Protein AF-A0A256IZA2-F1 (afdb_monomer_lite)

Sequence (269 aa):
TLLWMLTLDELECLPLAPFMTVAVPEGIEYEVHAKPRNPALPTVEIELTDVFRDTVEYTDPRDLMTKIVPGGLYAVLPDPLFRGCEQLTRATYTPAHEADEPAEVTPLRDVNFAFLETRAKDDEFLHPTTMVNDEFSDLVPLNPEADENDTNRKVKGWPVAQGKARKKNLSMINLSHSIARCDEGPREKNRWFVTMPNTPPPANSLSGIGNVPINMNYINTFADRKGRAVIWRNDNFAPIQWPNPYRRYRFRGEISVTYPRREEALDEL

Foldseek 3Di:
DEEEEDDFAFGPCQLCQQQAEEEAEPPFDKWKWWFFPPNVDDIDTDDSVVRHNHYDYAHALLRVLLVDDAPHHYYYYFDLVNPCQCVQQVWDAARLLRDPDPQLHDDSLLSVLSNLSSLQPDDSHLHAYEYEAEQVLVQAFAPDDCDNGRSVSSNVCNLVSNVRSVVSNYHYHYHHLDPLGGYQSVLLPDAKDKAAAPRAFDDCPRHNQAGDQDGPVNSPVFHVDPQKIWMDHHNDIDIGGDDDSCPPPPGDTGMGMDRVVSVVSSVVD

pLDDT: mean 91.95, std 8.21, range [55.97, 98.56]

Secondary structure (DSSP, 8-state):
-EEEEPPSSS-TTTTTGGGPEEEEETT---EEEEEESSTTSPPEE--GGGTSSEEEEESSHHHHHHH--TT-EEEE---TT-TTHHHHHSS----GGG-SSTTTSPPGGGHHHHHHHHHHH--S--S-EEEEESSHHHHSBSSPPP-TT-HHHHHHHHHHHHHHHHHTTEEEEE--S-GGGB-HHHHHT---EEE-TT-PPPPTT-TTS------HHHHHHH-SSTTEEEEEETTEEEEEE---GGGG-S--EEEEEE-HHHHHHHHT-

Radius of gyration: 19.17 Å; chains: 1; bounding box: 49×39×49 Å

Structure (mmCIF, N/CA/C/O backbone):
data_AF-A0A256IZA2-F1
#
_entry.id   AF-A0A256IZA2-F1
#
loop_
_atom_site.group_PDB
_atom_site.id
_atom_site.type_symbol
_atom_site.label_atom_id
_atom_site.label_alt_id
_atom_site.label_comp_id
_atom_site.label_asym_id
_atom_site.label_entity_id
_atom_site.label_seq_id
_atom_site.pdbx_PDB_ins_code
_atom_site.Cartn_x
_atom_site.Cartn_y
_atom_site.Cartn_z
_atom_site.occupancy
_atom_site.B_iso_or_equiv
_atom_site.auth_seq_id
_atom_site.auth_comp_id
_atom_site.auth_asym_id
_atom_site.auth_atom_id
_atom_site.pdbx_PDB_model_num
ATOM 1 N N . THR A 1 1 ? 4.571 -14.933 0.733 1.00 97.06 1 THR A N 1
ATOM 2 C CA . THR A 1 1 ? 3.355 -14.289 1.262 1.00 97.06 1 THR A CA 1
ATOM 3 C C . THR A 1 1 ? 3.122 -12.998 0.517 1.00 97.06 1 THR A C 1
ATOM 5 O O . THR A 1 1 ? 4.100 -12.364 0.133 1.00 97.06 1 THR A O 1
ATOM 8 N N . LEU A 1 2 ? 1.872 -12.637 0.253 1.00 98.06 2 LEU A N 1
ATOM 9 C CA . LEU A 1 2 ? 1.503 -11.374 -0.383 1.00 98.06 2 LEU A CA 1
ATOM 10 C C . LEU A 1 2 ? 0.644 -10.560 0.583 1.00 98.06 2 LEU A C 1
ATOM 12 O O . LEU A 1 2 ? -0.277 -11.120 1.168 1.00 98.06 2 LEU A O 1
ATOM 16 N N . LEU A 1 3 ? 0.958 -9.275 0.729 1.00 98.00 3 LEU A N 1
ATOM 17 C CA . LEU A 1 3 ? 0.158 -8.289 1.452 1.00 98.00 3 LEU A CA 1
ATOM 18 C C . LEU A 1 3 ? -0.282 -7.232 0.437 1.00 98.00 3 LEU A C 1
ATOM 20 O O . LEU A 1 3 ? 0.557 -6.485 -0.063 1.00 98.00 3 LEU A O 1
ATOM 24 N N . TRP A 1 4 ? -1.558 -7.210 0.074 1.00 97.75 4 TRP A N 1
ATOM 25 C CA . TRP A 1 4 ? -2.132 -6.180 -0.785 1.00 97.75 4 TRP A CA 1
ATOM 26 C C . TRP A 1 4 ? -2.759 -5.111 0.090 1.00 97.75 4 TRP A C 1
ATOM 28 O O . TRP A 1 4 ? -3.760 -5.381 0.746 1.00 97.75 4 TRP A O 1
ATOM 38 N N . MET A 1 5 ? -2.180 -3.918 0.106 1.00 96.44 5 MET A N 1
ATOM 39 C CA . MET A 1 5 ? -2.719 -2.810 0.886 1.00 96.44 5 MET A CA 1
ATOM 40 C C . MET A 1 5 ? -3.912 -2.217 0.144 1.00 96.44 5 MET A C 1
ATOM 42 O O . MET A 1 5 ? -3.752 -1.766 -0.990 1.00 96.44 5 MET A O 1
ATOM 46 N N . LEU A 1 6 ? -5.101 -2.293 0.737 1.00 94.12 6 LEU A N 1
ATOM 47 C CA . LEU A 1 6 ? -6.333 -1.869 0.083 1.00 94.12 6 LEU A CA 1
ATOM 48 C C . LEU A 1 6 ? -6.576 -0.369 0.254 1.00 94.12 6 LEU A C 1
ATOM 50 O O . LEU A 1 6 ? -6.355 0.201 1.321 1.00 94.12 6 LEU A O 1
ATOM 54 N N . THR A 1 7 ? -7.089 0.241 -0.806 1.00 88.19 7 THR A N 1
ATOM 55 C CA . THR A 1 7 ? -7.887 1.466 -0.756 1.00 88.19 7 THR A CA 1
ATOM 56 C C . THR A 1 7 ? -9.356 1.078 -0.557 1.00 88.19 7 THR A C 1
ATOM 58 O O . THR A 1 7 ? -9.749 -0.054 -0.839 1.00 88.19 7 THR A O 1
ATOM 61 N N . LEU A 1 8 ? -10.158 1.980 0.008 1.00 88.31 8 LEU A N 1
ATOM 62 C CA . LEU A 1 8 ? -11.525 1.661 0.429 1.00 88.31 8 LEU A CA 1
ATOM 63 C C . LEU A 1 8 ? -12.570 1.818 -0.685 1.00 88.31 8 LEU A C 1
ATOM 65 O O . LEU A 1 8 ? -13.551 1.076 -0.705 1.00 88.31 8 LEU A O 1
ATOM 69 N N . ASP A 1 9 ? -12.358 2.749 -1.616 1.00 79.31 9 ASP A N 1
ATOM 70 C CA . ASP A 1 9 ? -13.366 3.120 -2.617 1.00 79.31 9 ASP A CA 1
ATOM 71 C C . ASP A 1 9 ? -13.554 2.055 -3.701 1.00 79.31 9 ASP A C 1
ATOM 73 O O . ASP A 1 9 ? -14.686 1.724 -4.058 1.00 79.31 9 ASP A O 1
ATOM 77 N N . GLU A 1 10 ? -12.449 1.490 -4.191 1.00 83.00 10 GLU A N 1
ATOM 78 C CA . GLU A 1 10 ? -12.438 0.485 -5.250 1.00 83.00 10 GLU A CA 1
ATOM 79 C C . GLU A 1 10 ? -11.439 -0.624 -4.896 1.00 83.00 10 GLU A C 1
ATOM 81 O O . GLU A 1 10 ? -10.222 -0.447 -4.955 1.00 83.00 10 GLU A O 1
ATOM 86 N N . LEU A 1 11 ? -11.942 -1.803 -4.515 1.00 87.69 11 LEU A N 1
ATOM 87 C CA . LEU A 1 11 ? -11.061 -2.943 -4.260 1.00 87.69 11 LEU A CA 1
ATOM 88 C C . LEU A 1 11 ? -10.433 -3.435 -5.577 1.00 87.69 11 LEU A C 1
ATOM 90 O O . LEU A 1 11 ? -11.078 -4.097 -6.385 1.00 87.69 11 LEU A O 1
ATOM 94 N N . GLU A 1 12 ? -9.142 -3.188 -5.782 1.00 85.06 12 GLU A N 1
ATOM 95 C CA . GLU A 1 12 ? -8.443 -3.566 -7.026 1.00 85.06 12 GLU A CA 1
ATOM 96 C C . GLU A 1 12 ? -8.044 -5.053 -7.104 1.00 85.06 12 GLU A C 1
ATOM 98 O O . GLU A 1 12 ? -7.731 -5.603 -8.167 1.00 85.06 12 GLU A O 1
ATOM 103 N N . CYS A 1 13 ? -8.070 -5.767 -5.975 1.00 89.06 13 CYS A N 1
ATOM 104 C CA . CYS A 1 13 ? -7.618 -7.158 -5.895 1.00 89.06 13 CYS A CA 1
ATOM 105 C C . CYS A 1 13 ? -8.711 -8.199 -6.219 1.00 89.06 13 CYS A C 1
ATOM 107 O O . CYS A 1 13 ? -8.467 -9.402 -6.086 1.00 89.06 13 CYS A O 1
ATOM 109 N N . LEU A 1 14 ? -9.896 -7.781 -6.688 1.00 88.50 14 LEU A N 1
ATOM 110 C CA . LEU A 1 14 ? -11.073 -8.648 -6.891 1.00 88.50 14 LEU A CA 1
ATOM 111 C C . LEU A 1 14 ? -10.829 -9.928 -7.710 1.00 88.50 14 LEU A C 1
ATOM 113 O O . LEU A 1 14 ? -11.378 -10.969 -7.344 1.00 88.50 14 LEU A O 1
ATOM 117 N N . PRO A 1 15 ? -10.001 -9.948 -8.776 1.00 86.19 15 PRO A N 1
ATOM 118 C CA . PRO A 1 15 ? -9.681 -11.196 -9.478 1.00 86.19 15 PRO A CA 1
ATOM 119 C C . PRO A 1 15 ? -9.014 -12.260 -8.604 1.00 86.19 15 PRO A C 1
ATOM 121 O O . PRO A 1 15 ? -9.089 -13.448 -8.920 1.00 86.19 15 PRO A O 1
ATOM 124 N N . LEU A 1 16 ? -8.319 -11.830 -7.551 1.00 89.00 16 LEU A N 1
ATOM 125 C CA . LEU A 1 16 ? -7.591 -12.681 -6.619 1.00 89.00 16 LEU A CA 1
ATOM 126 C C . LEU A 1 16 ? -8.344 -12.885 -5.302 1.00 89.00 16 LEU A C 1
ATOM 128 O O . LEU A 1 16 ? -8.055 -13.867 -4.622 1.00 89.00 16 LEU A O 1
ATOM 132 N N . ALA A 1 17 ? -9.312 -12.024 -4.974 1.00 92.00 17 ALA A N 1
ATOM 133 C CA . ALA A 1 17 ? -10.057 -12.044 -3.716 1.00 92.00 17 ALA A CA 1
ATOM 134 C C . ALA A 1 17 ? -10.567 -13.441 -3.292 1.00 92.00 17 ALA A C 1
ATOM 136 O O . ALA A 1 17 ? -10.310 -13.809 -2.144 1.00 92.00 17 ALA A O 1
ATOM 137 N N . PRO A 1 18 ? -11.105 -14.308 -4.184 1.00 92.38 18 PRO A N 1
ATOM 138 C CA . PRO A 1 18 ? -11.542 -15.661 -3.803 1.00 92.38 18 PRO A CA 1
ATOM 139 C C . PRO A 1 18 ? -10.438 -16.582 -3.254 1.00 92.38 18 PRO A C 1
ATOM 141 O O . PRO A 1 18 ? -10.721 -17.656 -2.727 1.00 92.38 18 PRO A O 1
ATOM 144 N N . PHE A 1 19 ? -9.169 -16.202 -3.409 1.00 94.38 19 PHE A N 1
ATOM 145 C CA . PHE A 1 19 ? -8.002 -16.918 -2.887 1.00 94.38 19 PHE A CA 1
ATOM 146 C C . PHE A 1 19 ? -7.335 -16.190 -1.712 1.00 94.38 19 PHE A C 1
ATOM 148 O O . PHE A 1 19 ? -6.389 -16.717 -1.125 1.00 94.38 19 PHE A O 1
ATOM 155 N N . MET A 1 20 ? -7.797 -14.987 -1.378 1.00 97.56 20 MET A N 1
ATOM 156 C CA . MET A 1 20 ? -7.192 -14.108 -0.384 1.00 97.56 20 MET A CA 1
ATOM 157 C C . MET A 1 20 ? -7.960 -14.158 0.934 1.00 97.56 20 MET A C 1
ATOM 159 O O . MET A 1 20 ? -9.180 -14.288 0.946 1.00 97.56 20 MET A O 1
ATOM 163 N N . THR A 1 21 ? -7.232 -14.036 2.039 1.00 98.56 21 THR A N 1
ATOM 164 C CA . THR A 1 21 ? -7.809 -13.713 3.347 1.00 98.56 21 THR A CA 1
ATOM 165 C C . THR A 1 21 ? -7.774 -12.200 3.517 1.00 98.56 21 THR A C 1
ATOM 167 O O . THR A 1 21 ? -6.719 -11.596 3.330 1.00 98.56 21 THR A O 1
ATOM 170 N N . VAL A 1 22 ? -8.893 -11.571 3.855 1.00 98.06 22 VAL A N 1
ATOM 171 C CA . VAL A 1 22 ? -8.905 -10.138 4.154 1.00 98.06 22 VAL A CA 1
ATOM 172 C C . VAL A 1 22 ? -8.543 -9.915 5.623 1.00 98.06 22 VAL A C 1
ATOM 174 O O . VAL A 1 22 ? -9.122 -10.527 6.515 1.00 98.06 22 VAL A O 1
ATOM 177 N N . ALA A 1 23 ? -7.528 -9.096 5.871 1.00 98.56 23 ALA A N 1
ATOM 178 C CA . ALA A 1 23 ? -7.133 -8.653 7.194 1.00 98.56 23 ALA A CA 1
ATOM 179 C C . ALA A 1 23 ? -7.913 -7.382 7.536 1.00 98.56 23 ALA A C 1
ATOM 181 O O . ALA A 1 23 ? -7.775 -6.377 6.834 1.00 98.56 23 ALA A O 1
ATOM 182 N N . VAL A 1 24 ? -8.732 -7.447 8.583 1.00 98.38 24 VAL A N 1
ATOM 183 C CA . VAL A 1 24 ? -9.607 -6.357 9.023 1.00 98.38 24 VAL A CA 1
ATOM 184 C C . VAL A 1 24 ? -9.157 -5.837 10.392 1.00 98.38 24 VAL A C 1
ATOM 186 O O . VAL A 1 24 ? -8.707 -6.635 11.218 1.00 98.38 24 VAL A O 1
ATOM 189 N N . PRO A 1 25 ? -9.242 -4.527 10.661 1.00 98.31 25 PRO A N 1
ATOM 190 C CA . PRO A 1 25 ? -8.894 -3.997 11.971 1.00 98.31 25 PRO A CA 1
ATOM 191 C C . PRO A 1 25 ? -9.860 -4.511 13.049 1.00 98.31 25 PRO A C 1
ATOM 193 O O . PRO A 1 25 ? -11.076 -4.396 12.912 1.00 98.31 25 PRO A O 1
ATOM 196 N N . GLU A 1 26 ? -9.326 -5.053 14.141 1.00 98.44 26 GLU A N 1
ATOM 197 C CA . GLU A 1 26 ? -10.124 -5.616 15.233 1.00 98.44 26 GLU A CA 1
ATOM 198 C C . GLU A 1 26 ? -10.983 -4.530 15.895 1.00 98.44 26 GLU A C 1
ATOM 200 O O . GLU A 1 26 ? -10.491 -3.439 16.213 1.00 98.44 26 GLU A O 1
ATOM 205 N N . GLY A 1 27 ? -12.264 -4.834 16.113 1.00 97.62 27 GLY A N 1
ATOM 206 C CA . GLY A 1 27 ? -13.207 -3.948 16.801 1.00 97.62 27 GLY A CA 1
ATOM 207 C C . GLY A 1 27 ? -13.634 -2.701 16.016 1.00 97.62 27 GLY A C 1
ATOM 208 O O . GLY A 1 27 ? -14.222 -1.802 16.616 1.00 97.62 27 GLY A O 1
ATOM 209 N N . ILE A 1 28 ? -13.343 -2.625 14.713 1.00 97.62 28 ILE A N 1
ATOM 210 C CA . ILE A 1 28 ? -13.786 -1.531 13.838 1.00 97.62 28 ILE A CA 1
ATOM 211 C C . ILE A 1 28 ? -14.999 -1.977 13.030 1.00 97.62 28 ILE A C 1
ATOM 213 O O . ILE A 1 28 ? -14.971 -3.001 12.354 1.00 97.62 28 ILE A O 1
ATOM 217 N N . GLU A 1 29 ? -16.058 -1.180 13.101 1.00 97.06 29 GLU A N 1
ATOM 218 C CA . GLU A 1 29 ? -17.264 -1.346 12.298 1.00 97.06 29 GLU A CA 1
ATOM 219 C C . GLU A 1 29 ? -17.011 -0.894 10.857 1.00 97.06 29 GLU A C 1
ATOM 221 O O . GLU A 1 29 ? -16.443 0.178 10.628 1.00 97.06 29 GLU A O 1
ATOM 226 N N . TYR A 1 30 ? -17.427 -1.713 9.894 1.00 97.25 30 TYR A N 1
ATOM 227 C CA . TYR A 1 30 ? -17.324 -1.426 8.470 1.00 97.25 30 TYR A CA 1
ATOM 228 C C . TYR A 1 30 ? -18.548 -1.946 7.723 1.00 97.25 30 TYR A C 1
ATOM 230 O O . TYR A 1 30 ? -19.146 -2.944 8.117 1.00 97.25 30 TYR A O 1
ATOM 238 N N . GLU A 1 31 ? -18.868 -1.298 6.610 1.00 97.19 31 GLU A N 1
ATOM 239 C CA . GLU A 1 31 ? -19.913 -1.728 5.682 1.00 97.19 31 GLU A CA 1
ATOM 240 C C . GLU A 1 31 ? -19.287 -2.036 4.324 1.00 97.19 31 GLU A C 1
ATOM 242 O O . GLU A 1 31 ? -18.327 -1.382 3.903 1.00 97.19 31 GLU A O 1
ATOM 247 N N . VAL A 1 32 ? -19.830 -3.023 3.610 1.00 96.62 32 VAL A N 1
ATOM 248 C CA . VAL A 1 32 ? -19.326 -3.413 2.289 1.00 96.62 32 VAL A CA 1
ATOM 249 C C . VAL A 1 32 ? -20.440 -3.367 1.267 1.00 96.62 32 VAL A C 1
ATOM 251 O O . VAL A 1 32 ? -21.510 -3.944 1.433 1.00 96.62 32 VAL A O 1
ATOM 254 N N . HIS A 1 33 ? -20.156 -2.695 0.161 1.00 94.94 33 HIS A N 1
ATOM 255 C CA . HIS A 1 33 ? -21.136 -2.407 -0.866 1.00 94.94 33 HIS A CA 1
ATOM 256 C C . HIS A 1 33 ? -20.636 -2.859 -2.234 1.00 94.94 33 HIS A C 1
ATOM 258 O O . HIS A 1 33 ? -19.593 -2.414 -2.716 1.00 94.94 33 HIS A O 1
ATOM 264 N N . ALA A 1 34 ? -21.421 -3.703 -2.899 1.00 92.19 34 ALA A N 1
ATOM 265 C CA . ALA A 1 34 ? -21.264 -3.998 -4.313 1.00 92.19 34 ALA A CA 1
ATOM 266 C C . ALA A 1 34 ? -21.960 -2.908 -5.138 1.00 92.19 34 ALA A C 1
ATOM 268 O O . ALA A 1 34 ? -23.190 -2.820 -5.163 1.00 92.19 34 ALA A O 1
ATOM 269 N N . LYS A 1 35 ? -21.168 -2.092 -5.838 1.00 90.31 35 LYS A N 1
ATOM 270 C CA . LYS A 1 35 ? -21.615 -0.983 -6.690 1.00 90.31 35 LYS A CA 1
ATOM 271 C C . LYS A 1 35 ? -21.558 -1.404 -8.163 1.00 90.31 35 LYS A C 1
ATOM 273 O O . LYS A 1 35 ? -20.473 -1.531 -8.737 1.00 90.31 35 LYS A O 1
ATOM 278 N N . PRO A 1 36 ? -22.697 -1.679 -8.825 1.00 85.38 36 PRO A N 1
ATOM 279 C CA . PRO A 1 36 ? -22.688 -2.039 -10.236 1.00 85.38 36 PRO A CA 1
ATOM 280 C C . PRO A 1 36 ? -22.216 -0.866 -11.098 1.00 85.38 36 PRO A C 1
ATOM 282 O O . PRO A 1 36 ? -22.641 0.268 -10.907 1.00 85.38 36 PRO A O 1
ATOM 285 N N . ARG A 1 37 ? -21.445 -1.144 -12.156 1.00 81.06 37 ARG A N 1
ATOM 286 C CA . ARG A 1 37 ? -21.016 -0.094 -13.098 1.00 81.06 37 ARG A CA 1
ATOM 287 C C . ARG A 1 37 ? -22.184 0.591 -13.824 1.00 81.06 37 ARG A C 1
ATOM 289 O O . ARG A 1 37 ? -22.036 1.691 -14.346 1.00 81.06 37 ARG A O 1
ATOM 296 N N . ASN A 1 38 ? -23.326 -0.090 -13.942 1.00 82.62 38 ASN A N 1
ATOM 297 C CA . ASN A 1 38 ? -24.548 0.519 -14.453 1.00 82.62 38 ASN A CA 1
ATOM 298 C C . ASN A 1 38 ? -25.260 1.243 -13.296 1.00 82.62 38 ASN A C 1
ATOM 300 O O . ASN A 1 38 ? -25.832 0.545 -12.459 1.00 82.62 38 ASN A O 1
ATOM 304 N N . PRO A 1 39 ? -25.309 2.588 -13.280 1.00 80.44 39 PRO A N 1
ATOM 305 C CA . PRO A 1 39 ? -25.892 3.350 -12.174 1.00 80.44 39 PRO A CA 1
ATOM 306 C C . PRO A 1 39 ? -27.412 3.166 -12.035 1.00 80.44 39 PRO A C 1
ATOM 308 O O . PRO A 1 39 ? -27.993 3.582 -11.042 1.00 80.44 39 PRO A O 1
ATOM 311 N N . ALA A 1 40 ? -28.078 2.557 -13.024 1.00 85.75 40 ALA A N 1
ATOM 312 C CA . ALA A 1 40 ? -29.492 2.199 -12.925 1.00 85.75 40 ALA A CA 1
ATOM 313 C C . ALA A 1 40 ? -29.746 0.932 -12.086 1.00 85.75 40 ALA A C 1
ATOM 315 O O . ALA A 1 40 ? -30.898 0.624 -11.784 1.00 85.75 40 ALA A O 1
ATOM 316 N N . LEU A 1 41 ? -28.701 0.161 -11.767 1.00 85.62 41 LEU A N 1
ATOM 317 C CA . LEU A 1 41 ? -28.798 -0.989 -10.873 1.00 85.62 41 LEU A CA 1
ATOM 318 C C . LEU A 1 41 ? -28.511 -0.540 -9.433 1.00 85.62 41 LEU A C 1
ATOM 320 O O . LEU A 1 41 ? -27.630 0.294 -9.234 1.00 85.62 41 LEU A O 1
ATOM 324 N N . PRO A 1 42 ? -29.222 -1.089 -8.436 1.00 87.81 42 PRO A N 1
ATOM 325 C CA . PRO A 1 42 ? -29.012 -0.707 -7.048 1.00 87.81 42 PRO A CA 1
ATOM 326 C C . PRO A 1 42 ? -27.645 -1.178 -6.545 1.00 87.81 42 PRO A C 1
ATOM 328 O O . PRO A 1 42 ? -27.184 -2.267 -6.898 1.00 87.81 42 PRO A O 1
ATOM 331 N N . THR A 1 43 ? -27.037 -0.369 -5.680 1.00 91.50 43 THR A N 1
ATOM 332 C CA . THR A 1 43 ? -25.969 -0.816 -4.783 1.00 91.50 43 THR A CA 1
ATOM 333 C C . THR A 1 43 ? -26.541 -1.847 -3.815 1.00 91.50 43 THR A C 1
ATOM 335 O O . THR A 1 43 ? -27.662 -1.685 -3.331 1.00 91.50 43 THR A O 1
ATOM 338 N N . VAL A 1 44 ? -25.788 -2.913 -3.558 1.00 92.94 44 VAL A N 1
ATOM 339 C CA . VAL A 1 44 ? -26.203 -4.002 -2.668 1.00 92.94 44 VAL A CA 1
ATOM 340 C C . VAL A 1 44 ? -25.170 -4.149 -1.562 1.00 92.94 44 VAL A C 1
ATOM 342 O O . VAL A 1 44 ? -23.977 -4.218 -1.852 1.00 92.94 44 VAL A O 1
ATOM 345 N N . GLU A 1 45 ? -25.631 -4.179 -0.318 1.00 95.88 45 GLU A N 1
ATOM 346 C CA . GLU A 1 45 ? -24.809 -4.527 0.840 1.00 95.88 45 GLU A CA 1
ATOM 347 C C . GLU A 1 45 ? -24.436 -6.013 0.778 1.00 95.88 45 GLU A C 1
ATOM 349 O O . GLU A 1 45 ? -25.269 -6.860 0.438 1.00 95.88 45 GLU A O 1
ATOM 354 N N . ILE A 1 46 ? -23.170 -6.315 1.038 1.00 95.12 46 ILE A N 1
ATOM 355 C CA . ILE A 1 46 ? -22.608 -7.666 0.998 1.00 95.12 46 ILE A CA 1
ATOM 356 C C . ILE A 1 46 ? -21.668 -7.871 2.184 1.00 95.12 46 ILE A C 1
ATOM 358 O O . ILE A 1 46 ? -21.262 -6.917 2.837 1.00 95.12 46 ILE A O 1
ATOM 362 N N . GLU A 1 47 ? -21.240 -9.107 2.404 1.00 95.94 47 GLU A N 1
ATOM 363 C CA . GLU A 1 47 ? -20.170 -9.421 3.345 1.00 95.94 47 GLU A CA 1
ATOM 364 C C . GLU A 1 47 ? -18.814 -9.466 2.630 1.00 95.94 47 GLU A C 1
ATOM 366 O O . GLU A 1 47 ? -18.715 -9.833 1.455 1.00 95.94 47 GLU A O 1
ATOM 371 N N . LEU A 1 48 ? -17.713 -9.191 3.343 1.00 95.44 48 LEU A N 1
ATOM 372 C CA . LEU A 1 48 ? -16.372 -9.397 2.772 1.00 95.44 48 LEU A CA 1
ATOM 373 C C . LEU A 1 48 ? -16.178 -10.847 2.304 1.00 95.44 48 LEU A C 1
ATOM 375 O O . LEU A 1 48 ? -15.540 -11.085 1.279 1.00 95.44 48 LEU A O 1
ATOM 379 N N . THR A 1 49 ? -16.742 -11.815 3.027 1.00 96.25 49 THR A N 1
ATOM 380 C CA . THR A 1 49 ? -16.638 -13.251 2.724 1.00 96.25 49 THR A CA 1
ATOM 381 C C . THR A 1 49 ? -17.495 -13.700 1.536 1.00 96.25 49 THR A C 1
ATOM 383 O O . THR A 1 49 ? -17.308 -14.814 1.046 1.00 96.25 49 THR A O 1
ATOM 386 N N . ASP A 1 50 ? -18.353 -12.832 0.987 1.00 93.69 50 ASP A N 1
ATOM 387 C CA . ASP A 1 50 ? -19.005 -13.083 -0.307 1.00 93.69 50 ASP A CA 1
ATOM 388 C C . ASP A 1 50 ? -18.009 -12.990 -1.479 1.00 93.69 50 ASP A C 1
ATOM 390 O O . ASP A 1 50 ? -18.253 -13.520 -2.569 1.00 93.69 50 ASP A O 1
ATOM 394 N N . VAL A 1 51 ? -16.871 -12.316 -1.266 1.00 91.75 51 VAL A N 1
ATOM 395 C CA . VAL A 1 51 ? -15.855 -12.027 -2.291 1.00 91.75 51 VAL A CA 1
ATOM 396 C C . VAL A 1 51 ? -14.493 -12.620 -1.926 1.00 91.75 51 VAL A C 1
ATOM 398 O O . VAL A 1 51 ? -13.799 -13.172 -2.788 1.00 91.75 51 VAL A O 1
ATOM 401 N N . PHE A 1 52 ? -14.105 -12.507 -0.657 1.00 95.38 52 PHE A N 1
ATOM 402 C CA . PHE A 1 52 ? -12.864 -13.028 -0.100 1.00 95.38 52 PHE A CA 1
ATOM 403 C C . PHE A 1 52 ? -13.037 -14.437 0.458 1.00 95.38 52 PHE A C 1
ATOM 405 O O . PHE A 1 52 ? -14.118 -14.840 0.871 1.00 95.38 52 PHE A O 1
ATOM 412 N N . ARG A 1 53 ? -11.942 -15.200 0.495 1.00 96.62 53 ARG A N 1
ATOM 413 C CA . ARG A 1 53 ? -11.954 -16.580 1.001 1.00 96.62 53 ARG A CA 1
ATOM 414 C C . ARG A 1 53 ? -12.264 -16.660 2.494 1.00 96.62 53 ARG A C 1
ATOM 416 O O . ARG A 1 53 ? -12.878 -17.627 2.930 1.00 96.62 53 ARG A O 1
ATOM 423 N N . ASP A 1 54 ? -11.707 -15.731 3.262 1.00 97.94 54 ASP A N 1
ATOM 424 C CA . ASP A 1 54 ? -11.714 -15.750 4.724 1.00 97.94 54 ASP A CA 1
ATOM 425 C C . ASP A 1 54 ? -11.368 -14.358 5.268 1.00 97.94 54 ASP A C 1
ATOM 427 O O . ASP A 1 54 ? -10.846 -13.518 4.528 1.00 97.94 54 ASP A O 1
ATOM 431 N N . THR A 1 55 ? -11.576 -14.147 6.561 1.00 98.00 55 THR A N 1
ATOM 432 C CA . THR A 1 55 ? -11.240 -12.923 7.297 1.00 98.00 55 THR A CA 1
ATOM 433 C C . THR A 1 55 ? -10.251 -13.223 8.421 1.00 98.00 55 THR A C 1
ATOM 435 O O . THR A 1 55 ? -10.303 -14.283 9.040 1.00 98.00 55 THR A O 1
ATOM 438 N N . VAL A 1 56 ? -9.361 -12.283 8.729 1.00 98.50 56 VAL A N 1
ATOM 439 C CA . VAL A 1 56 ? -8.529 -12.316 9.939 1.00 98.50 56 VAL A CA 1
ATOM 440 C C . VAL A 1 56 ? -8.518 -10.937 10.578 1.00 98.50 56 VAL A C 1
ATOM 442 O O . VAL A 1 56 ? -8.327 -9.940 9.892 1.00 98.50 56 VAL A O 1
ATOM 445 N N . GLU A 1 57 ? -8.718 -10.863 11.885 1.00 98.56 57 GLU A N 1
ATOM 446 C CA . GLU A 1 57 ? -8.672 -9.588 12.601 1.00 98.56 57 GLU A CA 1
ATOM 447 C C . GLU A 1 57 ? -7.241 -9.252 13.024 1.00 98.56 57 GLU A C 1
ATOM 449 O O . GLU A 1 57 ? -6.462 -10.156 13.349 1.00 98.56 57 GLU A O 1
ATOM 454 N N . TYR A 1 58 ? -6.885 -7.968 13.051 1.00 98.50 58 TYR A N 1
ATOM 455 C CA . TYR A 1 58 ? -5.598 -7.501 13.567 1.00 98.50 58 TYR A CA 1
ATOM 456 C C . TYR A 1 58 ? -5.726 -6.208 14.381 1.00 98.50 58 TYR A C 1
ATOM 458 O O . TYR A 1 58 ? -6.539 -5.345 14.058 1.00 98.50 58 TYR A O 1
ATOM 466 N N . THR A 1 59 ? -4.918 -6.055 15.430 1.00 98.25 59 THR A N 1
ATOM 467 C CA . THR A 1 59 ? -4.956 -4.869 16.309 1.00 98.25 59 THR A CA 1
ATOM 468 C C . THR A 1 59 ? -4.015 -3.759 15.864 1.00 98.25 59 THR A C 1
ATOM 470 O O . THR A 1 59 ? -4.331 -2.584 16.025 1.00 98.25 59 THR A O 1
ATOM 473 N N . ASP A 1 60 ? -2.859 -4.127 15.312 1.00 97.81 60 ASP A N 1
ATOM 474 C CA . ASP A 1 60 ? -1.853 -3.220 14.769 1.00 97.81 60 ASP A CA 1
ATOM 475 C C . ASP A 1 60 ? -1.004 -3.932 13.685 1.00 97.81 60 ASP A C 1
ATOM 477 O O . ASP A 1 60 ? -1.099 -5.156 13.503 1.00 97.81 60 ASP A O 1
ATOM 481 N N . PRO A 1 61 ? -0.154 -3.208 12.929 1.00 97.62 61 PRO A N 1
ATOM 482 C CA . PRO A 1 61 ? 0.659 -3.815 11.878 1.00 97.62 61 PRO A CA 1
ATOM 483 C C . PRO A 1 61 ? 1.597 -4.940 12.341 1.00 97.62 61 PRO A C 1
ATOM 485 O O . PRO A 1 61 ? 1.938 -5.810 11.537 1.00 97.62 61 PRO A O 1
ATOM 488 N N . ARG A 1 62 ? 2.055 -4.929 13.601 1.00 96.88 62 ARG A N 1
ATOM 489 C CA . ARG A 1 62 ? 2.922 -5.975 14.164 1.00 96.88 62 ARG A CA 1
ATOM 490 C C . ARG A 1 62 ? 2.110 -7.217 14.508 1.00 96.88 62 ARG A C 1
ATOM 492 O O . ARG A 1 62 ? 2.544 -8.310 14.153 1.00 96.88 62 ARG A O 1
ATOM 499 N N . ASP A 1 63 ? 0.941 -7.059 15.119 1.00 98.12 63 ASP A N 1
ATOM 500 C CA . ASP A 1 63 ? 0.017 -8.155 15.410 1.00 98.12 63 ASP A CA 1
ATOM 501 C C . ASP A 1 63 ? -0.346 -8.935 14.138 1.00 98.12 63 ASP A C 1
ATOM 503 O O . ASP A 1 63 ? -0.233 -10.163 14.121 1.00 98.12 63 ASP A O 1
ATOM 507 N N . LEU A 1 64 ? -0.633 -8.248 13.021 1.00 98.00 64 LEU A N 1
ATOM 508 C CA . LEU A 1 64 ? -0.896 -8.939 11.753 1.00 98.00 64 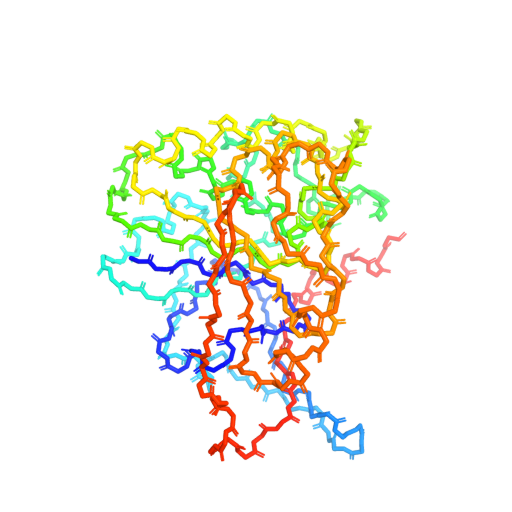LEU A CA 1
ATOM 509 C C . LEU A 1 64 ? 0.284 -9.832 11.325 1.00 98.00 64 LEU A C 1
ATOM 511 O O . LEU A 1 64 ? 0.066 -10.929 10.812 1.00 98.00 64 LEU A O 1
ATOM 515 N N . MET A 1 65 ? 1.537 -9.422 11.565 1.00 97.25 65 MET A N 1
ATOM 516 C CA . MET A 1 65 ? 2.706 -10.247 11.219 1.00 97.25 65 MET A CA 1
ATOM 517 C C . MET A 1 65 ? 2.776 -11.557 12.017 1.00 97.25 65 MET A C 1
ATOM 519 O O . MET A 1 65 ? 3.353 -12.518 11.512 1.00 97.25 65 MET A O 1
ATOM 523 N N . THR A 1 66 ? 2.174 -11.619 13.209 1.00 96.81 66 THR A N 1
ATOM 524 C CA . THR A 1 66 ? 2.091 -12.845 14.029 1.00 96.81 66 THR A CA 1
ATOM 525 C C . THR A 1 66 ? 1.022 -13.822 13.519 1.00 96.81 66 THR A C 1
ATOM 527 O O . THR A 1 66 ? 1.100 -15.026 13.766 1.00 96.81 66 THR A O 1
ATOM 530 N N . LYS A 1 67 ? 0.020 -13.312 12.787 1.00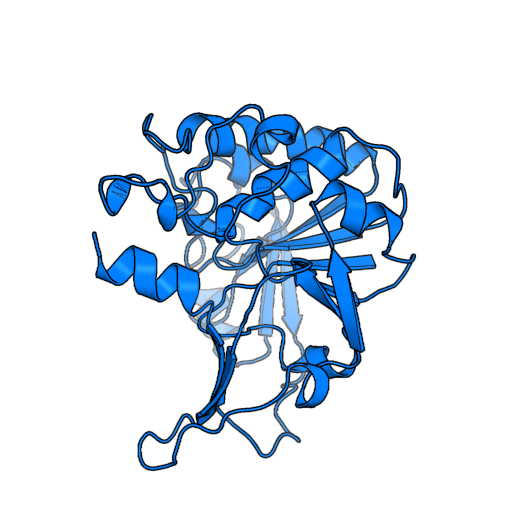 97.44 67 LYS A N 1
ATOM 531 C CA . LYS A 1 67 ? -1.169 -14.057 12.337 1.00 97.44 67 LYS A CA 1
ATOM 532 C C . LYS A 1 67 ? -1.047 -14.588 10.908 1.00 97.44 67 LYS A C 1
ATOM 534 O O . LYS A 1 67 ? -1.715 -15.555 10.538 1.00 97.44 67 LYS A O 1
ATOM 539 N N . ILE A 1 68 ? -0.212 -13.963 10.077 1.00 97.00 68 ILE A N 1
ATOM 540 C CA . ILE A 1 68 ? -0.014 -14.390 8.688 1.00 97.00 68 ILE A CA 1
ATOM 541 C C . ILE A 1 68 ? 0.877 -15.631 8.578 1.00 97.00 68 ILE A C 1
ATOM 543 O O . ILE A 1 68 ? 1.786 -15.854 9.373 1.00 97.00 68 ILE A O 1
ATOM 547 N N . VAL A 1 69 ? 0.664 -16.425 7.525 1.00 96.75 69 VAL A N 1
ATOM 548 C CA . VAL A 1 69 ? 1.448 -17.641 7.265 1.00 96.75 69 VAL A CA 1
ATOM 549 C C . VAL A 1 69 ? 2.307 -17.538 5.999 1.00 96.75 69 VAL A C 1
ATOM 551 O O . VAL A 1 69 ? 1.981 -16.793 5.059 1.00 96.75 69 VAL A O 1
ATOM 554 N N . PRO A 1 70 ? 3.418 -18.296 5.913 1.00 97.06 70 PRO A N 1
ATOM 555 C CA . PRO A 1 70 ? 4.221 -18.383 4.698 1.00 97.06 70 PRO A CA 1
ATOM 556 C C . PRO A 1 70 ? 3.392 -18.867 3.505 1.00 97.06 70 PRO A C 1
ATOM 558 O O . PRO A 1 70 ? 2.735 -19.899 3.558 1.00 97.06 70 PRO A O 1
ATOM 561 N N . GLY A 1 71 ? 3.434 -18.110 2.410 1.00 95.75 71 GLY A N 1
ATOM 562 C CA . GLY A 1 71 ? 2.687 -18.421 1.185 1.00 95.75 71 GLY A CA 1
ATOM 563 C C . GLY A 1 71 ? 1.240 -17.920 1.165 1.00 95.75 71 GLY A C 1
ATOM 564 O O . GLY A 1 71 ? 0.611 -18.008 0.116 1.00 95.75 71 GLY A O 1
ATOM 565 N N . GLY A 1 72 ? 0.738 -17.333 2.257 1.00 97.44 72 GLY A N 1
ATOM 566 C CA . GLY A 1 72 ? -0.599 -16.737 2.287 1.00 97.44 72 GLY A CA 1
ATOM 567 C C . GLY A 1 72 ? -0.744 -15.523 1.360 1.00 97.44 72 GLY A C 1
ATOM 568 O O . GLY A 1 72 ? 0.244 -14.850 1.036 1.00 97.44 72 GLY A O 1
ATOM 569 N N . LEU A 1 73 ? -1.981 -15.259 0.936 1.00 98.19 73 LEU A N 1
ATOM 570 C CA . LEU A 1 73 ? -2.380 -14.081 0.170 1.00 98.19 73 LEU A CA 1
ATOM 571 C C . LEU A 1 73 ? -3.346 -13.267 1.029 1.00 98.19 73 LEU A C 1
ATOM 573 O O . LEU A 1 73 ? -4.413 -13.769 1.381 1.00 98.19 73 LEU A O 1
ATOM 577 N N . TYR A 1 74 ? -2.964 -12.039 1.360 1.00 98.38 74 TYR A N 1
ATOM 578 C CA . TYR A 1 74 ? -3.724 -11.181 2.256 1.00 98.38 74 TYR A CA 1
ATOM 579 C C . TYR A 1 74 ? -4.079 -9.871 1.573 1.00 98.38 74 TYR A C 1
ATOM 581 O O . TYR A 1 74 ? -3.226 -9.277 0.913 1.00 98.38 74 TYR A O 1
ATOM 589 N N . ALA A 1 75 ? -5.324 -9.438 1.728 1.00 97.88 75 ALA A N 1
ATOM 590 C CA . ALA A 1 75 ? -5.756 -8.084 1.407 1.00 97.88 75 ALA A CA 1
ATOM 591 C C . ALA A 1 75 ? -5.935 -7.343 2.731 1.00 97.88 75 ALA A C 1
ATOM 593 O O . ALA A 1 75 ? -6.604 -7.865 3.609 1.00 97.88 75 ALA A O 1
ATOM 594 N N . VAL A 1 76 ? -5.295 -6.199 2.925 1.00 98.19 76 VAL A N 1
ATOM 595 C CA . VAL A 1 76 ? -5.241 -5.522 4.225 1.00 98.19 76 VAL A CA 1
ATOM 596 C C . VAL A 1 76 ? -6.083 -4.263 4.145 1.00 98.19 76 VAL A C 1
ATOM 598 O O . VAL A 1 76 ? -5.720 -3.344 3.410 1.00 98.19 76 VAL A O 1
ATOM 601 N N . LEU A 1 77 ? -7.199 -4.235 4.873 1.00 97.75 77 LEU A N 1
ATOM 602 C CA . LEU A 1 77 ? -7.959 -3.006 5.071 1.00 97.75 77 LEU A CA 1
ATOM 603 C C . LEU A 1 77 ? -7.190 -2.093 6.032 1.00 97.75 77 LEU A C 1
ATOM 605 O O . LEU A 1 77 ? -6.700 -2.595 7.037 1.00 97.75 77 LEU A O 1
ATOM 609 N N . PRO A 1 78 ? -7.054 -0.788 5.753 1.00 97.38 78 PRO A N 1
ATOM 610 C CA . PRO A 1 78 ? -6.337 0.137 6.626 1.00 97.38 78 PRO A CA 1
ATOM 611 C C . PRO A 1 78 ? -7.092 0.361 7.941 1.00 97.38 78 PRO A C 1
ATOM 613 O O . PRO A 1 78 ? -8.307 0.528 7.925 1.00 97.38 78 PRO A O 1
ATOM 616 N N . ASP A 1 79 ? -6.385 0.418 9.072 1.00 98.06 79 ASP A N 1
ATOM 617 C CA . ASP A 1 79 ? -6.994 0.729 10.373 1.00 98.06 79 ASP A CA 1
ATOM 618 C C . ASP A 1 79 ? -7.277 2.235 10.485 1.00 98.06 79 ASP A C 1
ATOM 620 O O . ASP A 1 79 ? -6.315 3.008 10.501 1.00 98.06 79 ASP A O 1
ATOM 624 N N . PRO A 1 80 ? -8.547 2.679 10.582 1.00 97.81 80 PRO A N 1
ATOM 625 C CA . PRO A 1 80 ? -8.882 4.103 10.612 1.00 97.81 80 PRO A CA 1
ATOM 626 C C . PRO A 1 80 ? -8.447 4.809 11.898 1.00 97.81 80 PRO A C 1
ATOM 628 O O . PRO A 1 80 ? -8.437 6.036 11.939 1.00 97.81 80 PRO A O 1
ATOM 631 N N . LEU A 1 81 ? -8.079 4.045 12.931 1.00 98.06 81 LEU A N 1
ATOM 632 C CA . LEU A 1 81 ? -7.523 4.567 14.179 1.00 98.06 81 LEU A CA 1
ATOM 633 C C . LEU A 1 81 ? -5.988 4.581 14.191 1.00 98.06 81 LEU A C 1
ATOM 635 O O . LEU A 1 81 ? -5.394 4.995 15.181 1.00 98.06 81 LEU A O 1
ATOM 639 N N . PHE A 1 82 ? -5.339 4.087 13.131 1.00 98.31 82 PHE A N 1
ATOM 640 C CA . PHE A 1 82 ? -3.880 4.044 12.991 1.00 98.31 82 PHE A CA 1
ATOM 641 C C . PHE A 1 82 ? -3.140 3.432 14.197 1.00 98.31 82 PHE A C 1
ATOM 643 O O . PHE A 1 82 ? -2.012 3.825 14.522 1.00 98.31 82 PHE A O 1
ATOM 650 N N . ARG A 1 83 ? -3.733 2.427 14.858 1.00 98.19 83 ARG A N 1
ATOM 651 C CA . ARG A 1 83 ? -3.173 1.846 16.087 1.00 98.19 83 ARG A CA 1
ATOM 652 C C . ARG A 1 83 ? -1.767 1.299 15.839 1.00 98.19 83 ARG A C 1
ATOM 654 O O . ARG A 1 83 ? -1.492 0.612 14.856 1.00 98.19 83 ARG A O 1
ATOM 661 N N . GLY A 1 84 ? -0.840 1.675 16.721 1.00 97.25 84 GLY A N 1
ATOM 662 C CA . GLY A 1 84 ? 0.575 1.293 16.650 1.00 97.25 84 GLY A CA 1
ATOM 663 C C . GLY A 1 84 ? 1.403 1.996 15.561 1.00 97.25 84 GLY A C 1
ATOM 664 O O . GLY A 1 84 ? 2.630 1.865 15.572 1.00 97.25 84 GLY A O 1
ATOM 665 N N . CYS A 1 85 ? 0.794 2.773 14.656 1.00 98.06 85 CYS A N 1
ATOM 666 C CA . CYS A 1 85 ? 1.506 3.382 13.529 1.00 98.06 85 CYS A CA 1
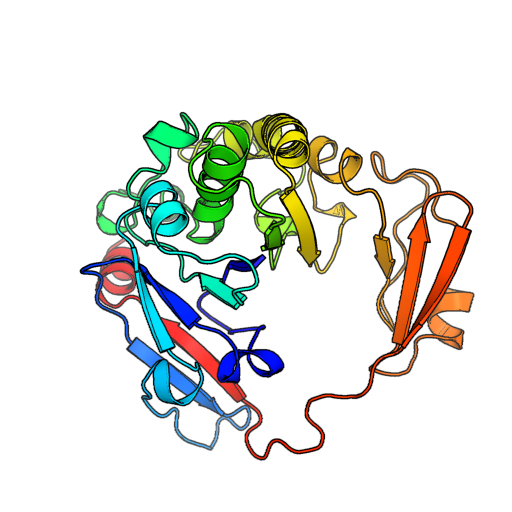ATOM 667 C C . CYS A 1 85 ? 2.548 4.409 13.988 1.00 98.06 85 CYS A C 1
ATOM 669 O O . CYS A 1 85 ? 3.708 4.316 13.580 1.00 98.06 85 CYS A O 1
ATOM 671 N N . GLU A 1 86 ? 2.186 5.310 14.906 1.00 97.38 86 GLU A N 1
ATOM 672 C CA . GLU A 1 86 ? 3.104 6.328 15.437 1.00 97.38 86 GLU A CA 1
ATOM 673 C C . GLU A 1 86 ? 4.336 5.719 16.114 1.00 97.38 86 GLU A C 1
ATOM 675 O O . GLU A 1 86 ? 5.465 6.173 15.916 1.00 97.38 86 GLU A O 1
ATOM 680 N N . GLN A 1 87 ? 4.151 4.642 16.883 1.00 96.12 87 GLN A N 1
ATOM 681 C CA . GLN A 1 87 ? 5.250 3.958 17.572 1.00 96.12 87 GLN A CA 1
ATOM 682 C C . GLN A 1 87 ? 6.235 3.334 16.576 1.00 96.12 87 GLN A C 1
ATOM 684 O O . GLN A 1 87 ? 7.454 3.352 16.789 1.00 96.12 87 GLN A O 1
ATOM 689 N N . LEU A 1 88 ? 5.712 2.791 15.473 1.00 95.75 88 LEU A N 1
ATOM 690 C CA . LEU A 1 88 ? 6.499 2.145 14.431 1.00 95.75 88 LEU A CA 1
ATOM 691 C C . LEU A 1 88 ? 7.252 3.163 13.578 1.00 95.75 88 LEU A C 1
ATOM 693 O O . LEU A 1 88 ? 8.447 2.975 13.335 1.00 95.75 88 LEU A O 1
ATOM 697 N N . THR A 1 89 ? 6.607 4.242 13.138 1.00 97.00 89 THR A N 1
ATOM 698 C CA . THR A 1 89 ? 7.206 5.202 12.196 1.00 97.00 89 THR A CA 1
ATOM 699 C C . THR A 1 89 ? 7.883 6.391 12.871 1.00 97.00 89 THR A C 1
ATOM 701 O O . THR A 1 89 ? 8.771 6.992 12.266 1.00 97.00 89 THR A O 1
ATOM 704 N N . ARG A 1 90 ? 7.526 6.703 14.125 1.00 95.88 90 ARG A N 1
ATOM 705 C CA . ARG A 1 90 ? 7.880 7.954 14.823 1.00 95.88 90 ARG A CA 1
ATOM 706 C C . ARG A 1 90 ? 7.414 9.198 14.056 1.00 95.88 90 ARG A C 1
ATOM 708 O O . ARG A 1 90 ? 8.177 10.153 13.923 1.00 95.88 90 ARG A O 1
ATOM 715 N N . ALA A 1 91 ? 6.211 9.122 13.501 1.00 96.81 91 ALA A N 1
ATOM 716 C CA . ALA A 1 91 ? 5.536 10.181 12.761 1.00 96.81 91 ALA A CA 1
ATOM 717 C C . ALA A 1 91 ? 4.088 10.272 13.246 1.00 96.81 91 ALA A C 1
ATOM 719 O O . ALA A 1 91 ? 3.557 9.248 13.674 1.00 96.81 91 ALA A O 1
ATOM 720 N N . THR A 1 92 ? 3.488 11.452 13.145 1.00 97.38 92 THR A N 1
ATOM 721 C CA . THR A 1 92 ? 2.107 11.716 13.568 1.00 97.38 92 THR A CA 1
ATOM 722 C C . THR A 1 92 ? 1.087 10.970 12.707 1.00 97.38 92 THR A C 1
ATOM 724 O O . THR A 1 92 ? 1.258 10.852 11.486 1.00 97.38 92 THR A O 1
ATOM 727 N N . TYR A 1 93 ? 0.035 10.455 13.343 1.00 97.88 93 TYR A N 1
ATOM 728 C CA . TYR A 1 93 ? -1.176 9.977 12.676 1.00 97.88 93 TYR A CA 1
ATOM 729 C C . TYR A 1 93 ? -2.395 10.513 13.420 1.00 97.88 93 TYR A C 1
ATOM 731 O O . TYR A 1 93 ? -2.579 10.191 14.587 1.00 97.88 93 TYR A O 1
ATOM 739 N N . THR A 1 94 ? -3.240 11.261 12.723 1.00 97.94 94 THR A N 1
ATOM 740 C CA . THR A 1 94 ? -4.458 11.875 13.251 1.00 97.94 94 THR A CA 1
ATOM 741 C C . THR A 1 94 ? -5.678 11.173 12.646 1.00 97.94 94 THR A C 1
ATOM 743 O O . THR A 1 94 ? -5.986 11.364 11.462 1.00 97.94 94 THR A O 1
ATOM 746 N N . PRO A 1 95 ? -6.368 10.302 13.404 1.00 97.62 95 PRO A N 1
ATOM 747 C CA . PRO A 1 95 ? -7.664 9.757 13.014 1.00 97.62 95 PRO A CA 1
ATOM 748 C C . PRO A 1 95 ? -8.709 10.864 12.811 1.00 97.62 95 PRO A C 1
ATOM 750 O O . PRO A 1 95 ? -8.645 11.902 13.457 1.00 97.62 95 PRO A O 1
ATOM 753 N N . ALA A 1 96 ? -9.733 10.609 11.989 1.00 97.31 96 ALA A N 1
ATOM 754 C CA . ALA A 1 96 ? -10.765 11.612 11.684 1.00 97.31 96 ALA A CA 1
ATOM 755 C C . ALA A 1 96 ? -11.454 12.194 12.934 1.00 97.31 96 ALA A C 1
ATOM 757 O O . ALA A 1 96 ? -11.652 13.394 13.015 1.00 97.31 96 ALA A O 1
ATOM 758 N N . HIS A 1 97 ? -11.754 11.356 13.930 1.00 95.88 97 HIS A N 1
ATOM 759 C CA . HIS A 1 97 ? -12.420 11.770 15.173 1.00 95.88 97 HIS A CA 1
ATOM 760 C C . HIS A 1 97 ? -11.540 12.569 16.155 1.00 95.88 97 HIS A C 1
ATOM 762 O O . HIS A 1 97 ? -12.036 12.995 17.196 1.00 95.88 97 HIS A O 1
ATOM 768 N N . GLU A 1 98 ? -10.243 12.711 15.869 1.00 96.62 98 GLU A N 1
ATOM 769 C CA . GLU A 1 98 ? -9.295 13.494 16.675 1.00 96.62 98 GLU A CA 1
ATOM 770 C C . GLU A 1 98 ? -8.835 14.773 15.959 1.00 96.62 98 GLU A C 1
ATOM 772 O O . GLU A 1 98 ? -8.140 15.580 16.571 1.00 96.62 98 GLU A O 1
ATOM 777 N N . ALA A 1 99 ? -9.181 14.942 14.680 1.00 96.19 99 ALA A N 1
ATOM 778 C CA . ALA A 1 99 ? -8.825 16.120 13.899 1.00 96.19 99 ALA A CA 1
ATOM 779 C C . ALA A 1 99 ? -9.751 17.298 14.227 1.00 96.19 99 ALA A C 1
ATOM 781 O O . ALA A 1 99 ? -10.938 17.095 14.474 1.00 96.19 99 ALA A O 1
ATOM 782 N N . ASP A 1 100 ? -9.217 18.518 14.170 1.00 94.19 100 ASP A N 1
ATOM 783 C CA . ASP A 1 100 ? -10.008 19.748 14.273 1.00 94.19 100 ASP A CA 1
ATOM 784 C C . ASP A 1 100 ? -10.366 20.304 12.879 1.00 94.19 100 ASP A C 1
ATOM 786 O O . ASP A 1 100 ? -11.386 20.974 12.717 1.00 94.19 100 ASP A O 1
ATOM 790 N N . GLU A 1 101 ? -9.551 20.014 11.855 1.00 93.50 101 GLU A N 1
ATOM 791 C CA . GLU A 1 101 ? -9.786 20.417 10.462 1.00 93.50 101 GLU A CA 1
ATOM 792 C C . GLU A 1 101 ? -9.609 19.241 9.476 1.00 93.50 101 GLU A C 1
ATOM 794 O O . GLU A 1 101 ? -8.757 18.373 9.689 1.00 93.50 101 GLU A O 1
ATOM 799 N N . PRO A 1 102 ? -10.308 19.222 8.317 1.00 91.56 102 PRO A N 1
ATOM 800 C CA . PRO A 1 102 ? -10.174 18.140 7.333 1.00 91.56 102 PRO A CA 1
ATOM 801 C C . PRO A 1 102 ? -8.742 17.901 6.831 1.00 91.56 102 PRO A C 1
ATOM 803 O O . PRO A 1 102 ? -8.393 16.781 6.460 1.00 91.56 102 PRO A O 1
ATOM 806 N N . ALA A 1 103 ? -7.907 18.946 6.797 1.00 89.94 103 ALA A N 1
ATOM 807 C CA . ALA A 1 103 ? -6.514 18.858 6.358 1.00 89.94 103 ALA A CA 1
ATOM 808 C C . ALA A 1 103 ? -5.616 18.094 7.348 1.00 89.94 103 ALA A C 1
ATOM 810 O O . ALA A 1 103 ? -4.594 17.538 6.945 1.00 89.94 103 ALA A O 1
ATOM 811 N N . GLU A 1 104 ? -6.007 18.034 8.622 1.00 93.94 104 GLU A N 1
ATOM 812 C CA . GLU A 1 104 ? -5.259 17.337 9.666 1.00 93.94 104 GLU A CA 1
ATOM 813 C C . GLU A 1 104 ? -5.497 15.829 9.624 1.00 93.94 104 GLU A C 1
ATOM 815 O O . GLU A 1 104 ? -4.660 15.071 10.104 1.00 93.94 104 GLU A O 1
ATOM 820 N N . VAL A 1 105 ? -6.589 15.362 9.011 1.00 96.69 105 VAL A N 1
ATOM 821 C CA . VAL A 1 105 ? -6.915 13.934 8.959 1.00 96.69 105 VAL A CA 1
ATOM 822 C C . VAL A 1 105 ? -5.860 13.174 8.161 1.00 96.69 105 VAL A C 1
ATOM 824 O O . VAL A 1 105 ? -5.664 13.399 6.964 1.00 96.69 105 VAL A O 1
ATOM 827 N N . THR A 1 106 ? -5.216 12.197 8.798 1.00 97.00 106 THR A N 1
ATOM 828 C CA . THR A 1 106 ? -4.250 11.346 8.106 1.00 97.00 106 THR A CA 1
ATOM 829 C C . THR A 1 106 ? -4.947 10.497 7.034 1.00 97.00 106 THR A C 1
ATOM 831 O O . THR A 1 106 ? -5.930 9.802 7.321 1.00 97.00 106 THR A O 1
ATOM 834 N N . PRO A 1 107 ? -4.424 10.458 5.795 1.00 95.50 107 PRO A N 1
ATOM 835 C CA . PRO A 1 107 ? -4.915 9.546 4.771 1.00 95.50 107 PRO A CA 1
ATOM 836 C C . PRO A 1 107 ? -4.767 8.079 5.196 1.00 95.50 107 PRO A C 1
ATOM 838 O O . PRO A 1 107 ? -3.689 7.642 5.587 1.00 95.50 107 PRO A O 1
ATOM 841 N N . LEU A 1 108 ? -5.817 7.265 5.035 1.00 96.38 108 LEU A N 1
ATOM 842 C CA . LEU A 1 108 ? -5.807 5.848 5.445 1.00 96.38 108 LEU A CA 1
ATOM 843 C C . LEU A 1 108 ? -4.642 5.033 4.861 1.00 96.38 108 LEU A C 1
ATOM 845 O O . LEU A 1 108 ? -4.116 4.131 5.514 1.00 96.38 108 LEU A O 1
ATOM 849 N N . ARG A 1 109 ? -4.203 5.374 3.645 1.00 95.00 109 ARG A N 1
ATOM 850 C CA . ARG A 1 109 ? -3.066 4.728 2.972 1.00 95.00 109 ARG A CA 1
ATOM 851 C C . ARG A 1 109 ? -1.749 4.848 3.742 1.00 95.00 109 ARG A C 1
ATOM 853 O O . ARG A 1 109 ? -0.861 4.023 3.530 1.00 95.00 109 ARG A O 1
ATOM 860 N N . ASP A 1 110 ? -1.611 5.822 4.640 1.00 96.56 110 ASP A N 1
ATOM 861 C CA . ASP A 1 110 ? -0.385 6.031 5.411 1.00 96.56 110 ASP A CA 1
ATOM 862 C C . ASP A 1 110 ? -0.062 4.854 6.333 1.00 96.56 110 ASP A C 1
ATOM 864 O O . ASP A 1 110 ? 1.105 4.652 6.676 1.00 96.56 110 ASP A O 1
ATOM 868 N N . VAL A 1 111 ? -1.043 4.000 6.657 1.00 97.44 111 VAL A N 1
ATOM 869 C CA . VAL A 1 111 ? -0.800 2.729 7.360 1.00 97.44 111 VAL A CA 1
ATOM 870 C C . VAL A 1 111 ? 0.291 1.892 6.668 1.00 97.44 111 VAL A C 1
ATOM 872 O O . VAL A 1 111 ? 1.030 1.146 7.317 1.00 97.44 111 VAL A O 1
ATOM 875 N N . ASN A 1 112 ? 0.469 2.051 5.351 1.00 97.81 112 ASN A N 1
ATOM 876 C CA . ASN A 1 112 ? 1.485 1.355 4.566 1.00 97.81 112 ASN A CA 1
ATOM 877 C C . ASN A 1 112 ? 2.909 1.687 5.038 1.00 97.81 112 ASN A C 1
ATOM 879 O O . ASN A 1 112 ? 3.789 0.822 4.985 1.00 97.81 112 ASN A O 1
ATOM 883 N N . PHE A 1 113 ? 3.159 2.903 5.539 1.00 98.25 113 PHE A N 1
ATOM 884 C CA . PHE A 1 113 ? 4.451 3.249 6.137 1.00 98.25 113 PHE A CA 1
ATOM 885 C C . PHE A 1 113 ? 4.715 2.436 7.403 1.00 98.25 113 PHE A C 1
ATOM 887 O O . PHE A 1 113 ? 5.826 1.936 7.585 1.00 98.25 113 PHE A O 1
ATOM 894 N N . ALA A 1 114 ? 3.699 2.251 8.247 1.00 98.12 114 ALA A N 1
ATOM 895 C CA . ALA A 1 114 ? 3.814 1.447 9.456 1.00 98.12 114 ALA A CA 1
ATOM 896 C C . ALA A 1 114 ? 4.069 -0.031 9.127 1.00 98.12 114 ALA A C 1
ATOM 898 O O . ALA A 1 114 ? 4.995 -0.621 9.680 1.00 98.12 114 ALA A O 1
ATOM 899 N N . PHE A 1 115 ? 3.361 -0.609 8.149 1.00 97.94 115 PHE A N 1
ATOM 900 C CA . PHE A 1 115 ? 3.640 -1.972 7.675 1.00 97.94 115 PHE A CA 1
ATOM 901 C C . PHE A 1 115 ? 5.060 -2.129 7.119 1.00 97.94 115 PHE A C 1
ATOM 903 O O . PHE A 1 115 ? 5.740 -3.116 7.419 1.00 97.94 115 PHE A O 1
ATOM 910 N N . LEU A 1 116 ? 5.546 -1.156 6.343 1.00 97.94 116 LEU A N 1
ATOM 911 C CA . LEU A 1 116 ? 6.925 -1.160 5.861 1.00 97.94 116 LEU A CA 1
ATOM 912 C C . LEU A 1 116 ? 7.929 -1.110 7.021 1.00 97.94 116 LEU A C 1
ATOM 914 O O . LEU A 1 116 ? 8.923 -1.839 7.005 1.00 97.94 116 LEU A O 1
ATOM 918 N N . GLU A 1 117 ? 7.675 -0.277 8.028 1.00 97.88 117 GLU A N 1
ATOM 919 C CA . GLU A 1 117 ? 8.524 -0.150 9.213 1.00 97.88 117 GLU A CA 1
ATOM 920 C C . GLU A 1 117 ? 8.519 -1.418 10.074 1.00 97.88 117 GLU A C 1
ATOM 922 O O . GLU A 1 117 ? 9.594 -1.871 10.475 1.00 97.88 117 GLU A O 1
ATOM 927 N N . THR A 1 118 ? 7.369 -2.072 10.262 1.00 96.69 118 THR A N 1
ATOM 928 C CA . THR A 1 118 ? 7.283 -3.398 10.893 1.00 96.69 118 THR A CA 1
ATOM 929 C C . THR A 1 118 ? 8.158 -4.401 10.146 1.00 96.69 118 THR A C 1
ATOM 931 O O . THR A 1 118 ? 9.009 -5.062 10.741 1.00 96.69 118 THR A O 1
ATOM 934 N N . ARG A 1 119 ? 8.048 -4.462 8.810 1.00 96.00 119 ARG A N 1
ATOM 935 C CA . ARG A 1 119 ? 8.902 -5.326 7.974 1.00 96.00 119 ARG A CA 1
ATOM 936 C C . ARG A 1 119 ? 10.384 -4.947 8.022 1.00 96.00 119 ARG A C 1
ATOM 938 O O . ARG A 1 119 ? 11.235 -5.797 7.767 1.00 96.00 119 ARG A O 1
ATOM 945 N N . ALA A 1 120 ? 10.713 -3.691 8.309 1.00 96.50 120 ALA A N 1
ATOM 946 C CA . ALA A 1 120 ? 12.083 -3.197 8.388 1.00 96.50 120 ALA A CA 1
ATOM 947 C C . ALA A 1 120 ? 12.746 -3.462 9.747 1.00 96.50 120 ALA A C 1
ATOM 949 O O . ALA A 1 120 ? 13.957 -3.706 9.796 1.00 96.50 120 ALA A O 1
ATOM 950 N N . LYS A 1 121 ? 11.979 -3.380 10.838 1.00 94.69 121 LYS A N 1
ATOM 951 C CA . LYS A 1 121 ? 12.480 -3.375 12.219 1.00 94.69 121 LYS A CA 1
ATOM 952 C C . LYS A 1 121 ? 12.300 -4.712 12.919 1.00 94.69 121 LYS A C 1
ATOM 954 O O . LYS A 1 121 ? 13.251 -5.160 13.556 1.00 94.69 121 LYS A O 1
ATOM 959 N N . ASP A 1 122 ? 11.190 -5.400 12.691 1.00 93.00 122 ASP A N 1
ATOM 960 C CA . ASP A 1 122 ? 10.822 -6.591 13.458 1.00 93.00 122 ASP A CA 1
ATOM 961 C C . ASP A 1 122 ? 11.227 -7.888 12.755 1.00 93.00 122 ASP A C 1
ATOM 963 O O . ASP A 1 122 ? 11.421 -7.918 11.535 1.00 93.00 122 ASP A O 1
ATOM 967 N N . ASP A 1 123 ? 11.386 -8.953 13.539 1.00 92.50 123 ASP A N 1
ATOM 968 C CA . ASP A 1 123 ? 11.781 -10.289 13.070 1.00 92.50 123 ASP A CA 1
ATOM 969 C C . ASP A 1 123 ? 10.651 -11.325 13.201 1.00 92.50 123 ASP A C 1
ATOM 971 O O . ASP A 1 123 ? 10.872 -12.507 12.960 1.00 92.50 123 ASP A O 1
ATOM 975 N N . GLU A 1 124 ? 9.431 -10.881 13.517 1.00 89.62 124 GLU A N 1
ATOM 976 C CA . GLU A 1 124 ? 8.269 -11.751 13.756 1.00 89.62 124 GLU A CA 1
ATOM 977 C C . GLU A 1 124 ? 7.947 -12.656 12.555 1.00 89.62 124 GLU A C 1
ATOM 979 O O . GLU A 1 124 ? 7.629 -13.832 12.695 1.00 89.62 124 GLU A O 1
ATOM 984 N N . PHE A 1 125 ? 8.104 -12.120 11.341 1.00 92.69 125 PHE A N 1
ATOM 985 C CA . PHE A 1 125 ? 7.827 -12.843 10.103 1.00 92.69 125 PHE A CA 1
ATOM 986 C C . PHE A 1 125 ? 8.968 -12.677 9.096 1.00 92.69 125 PHE A C 1
ATOM 988 O O . PHE A 1 125 ? 8.980 -11.754 8.287 1.00 92.69 125 PHE A O 1
ATOM 995 N N . LEU A 1 126 ? 9.976 -13.549 9.111 1.00 93.75 126 LEU A N 1
ATOM 996 C CA . LEU A 1 126 ? 11.145 -13.432 8.214 1.00 93.75 126 LEU A CA 1
ATOM 997 C C . LEU A 1 126 ? 10.974 -14.108 6.844 1.00 93.75 126 LEU A C 1
ATOM 999 O O . LEU A 1 126 ? 11.921 -14.179 6.053 1.00 93.75 126 LEU A O 1
ATOM 1003 N N . HIS A 1 127 ? 9.771 -14.578 6.523 1.00 96.19 127 HIS A N 1
ATOM 1004 C CA . HIS A 1 127 ? 9.507 -15.251 5.257 1.00 96.19 127 HIS A CA 1
ATOM 1005 C C . HIS A 1 127 ? 9.388 -14.267 4.080 1.00 96.19 127 HIS A C 1
ATOM 1007 O O . HIS A 1 127 ? 8.956 -13.121 4.262 1.00 96.19 127 HIS A O 1
ATOM 1013 N N . PRO A 1 128 ? 9.724 -14.708 2.848 1.00 97.56 128 PRO A N 1
ATOM 1014 C CA . PRO A 1 128 ? 9.547 -13.904 1.647 1.00 97.56 128 PRO A CA 1
ATOM 1015 C C . PRO A 1 128 ? 8.141 -13.316 1.540 1.00 97.56 128 PRO A C 1
ATOM 1017 O O . PRO A 1 128 ? 7.139 -14.039 1.461 1.00 97.56 128 PRO A O 1
ATOM 1020 N N . THR A 1 129 ? 8.087 -11.989 1.523 1.00 97.56 129 THR A N 1
ATOM 1021 C CA . THR A 1 129 ? 6.844 -11.219 1.527 1.00 97.56 129 THR A CA 1
ATOM 1022 C C . THR A 1 129 ? 6.867 -10.228 0.376 1.00 97.56 129 THR A C 1
ATOM 1024 O O . THR A 1 129 ? 7.876 -9.564 0.156 1.00 97.56 129 THR A O 1
ATOM 1027 N N . THR A 1 130 ? 5.777 -10.141 -0.380 1.00 98.19 130 THR A N 1
ATOM 1028 C CA . THR A 1 130 ? 5.570 -9.096 -1.386 1.00 98.19 130 THR A CA 1
ATOM 1029 C C . THR A 1 130 ? 4.467 -8.175 -0.903 1.00 98.19 130 THR A C 1
ATOM 1031 O O . THR A 1 130 ? 3.351 -8.637 -0.696 1.00 98.19 130 THR A O 1
ATOM 1034 N N . MET A 1 131 ? 4.781 -6.898 -0.719 1.00 97.75 131 MET A N 1
ATOM 1035 C CA . MET A 1 131 ? 3.789 -5.869 -0.414 1.00 97.75 131 MET A CA 1
ATOM 1036 C C . MET A 1 131 ? 3.369 -5.178 -1.713 1.00 97.75 131 MET A C 1
ATOM 1038 O O . MET A 1 131 ? 4.232 -4.737 -2.474 1.00 97.75 131 MET A O 1
ATOM 1042 N N . VAL A 1 132 ? 2.070 -5.121 -1.987 1.00 97.56 132 VAL A N 1
ATOM 1043 C CA . VAL A 1 132 ? 1.499 -4.403 -3.130 1.00 97.56 132 VAL A CA 1
ATOM 1044 C C . VAL A 1 132 ? 0.918 -3.096 -2.612 1.00 97.56 132 VAL A C 1
ATOM 1046 O O . VAL A 1 132 ? 0.032 -3.125 -1.762 1.00 97.56 132 VAL A O 1
ATOM 1049 N N . ASN A 1 133 ? 1.441 -1.976 -3.106 1.00 95.56 133 ASN A N 1
ATOM 1050 C CA . ASN A 1 133 ? 0.915 -0.648 -2.821 1.00 95.56 133 ASN A CA 1
ATOM 1051 C C . ASN A 1 133 ? 0.223 -0.133 -4.064 1.00 95.56 133 ASN A C 1
ATOM 1053 O O . ASN A 1 133 ? 0.873 0.068 -5.097 1.00 95.56 133 ASN A O 1
ATOM 1057 N N . ASP A 1 134 ? -1.072 0.077 -3.931 1.00 90.38 134 ASP A N 1
ATOM 1058 C CA . ASP A 1 134 ? -1.840 0.779 -4.933 1.00 90.38 134 ASP A CA 1
ATOM 1059 C C . ASP A 1 134 ? -1.785 2.295 -4.716 1.00 90.38 134 ASP A C 1
ATOM 1061 O O . ASP A 1 134 ? -1.419 2.755 -3.630 1.00 90.38 134 ASP A O 1
ATOM 1065 N N . GLU A 1 135 ? -2.055 3.059 -5.772 1.00 90.62 135 GLU A N 1
ATOM 1066 C CA . GLU A 1 135 ? -1.972 4.527 -5.785 1.00 90.62 135 GLU A CA 1
ATOM 1067 C C . GLU A 1 135 ? -0.695 5.090 -5.132 1.00 90.62 135 GLU A C 1
ATOM 1069 O O . GLU A 1 135 ? -0.680 6.037 -4.337 1.00 90.62 135 GLU A O 1
ATOM 1074 N N . PHE A 1 136 ? 0.441 4.486 -5.484 1.00 94.44 136 PHE A N 1
ATOM 1075 C CA . PHE A 1 136 ? 1.739 4.747 -4.871 1.00 94.44 136 PHE A CA 1
ATOM 1076 C C . PHE A 1 136 ? 2.186 6.210 -4.991 1.00 94.44 136 PHE A C 1
ATOM 1078 O O . PHE A 1 136 ? 2.929 6.690 -4.139 1.00 94.44 136 PHE A O 1
ATOM 1085 N N . SER A 1 137 ? 1.737 6.938 -6.018 1.00 94.31 137 SER A N 1
ATOM 1086 C CA . SER A 1 137 ? 2.048 8.366 -6.166 1.00 94.31 137 SER A CA 1
ATOM 1087 C C . SER A 1 137 ? 1.465 9.234 -5.067 1.00 94.31 137 SER A C 1
ATOM 1089 O O . SER A 1 137 ? 2.110 10.220 -4.732 1.00 94.31 137 SER A O 1
ATOM 1091 N N . ASP A 1 138 ? 0.319 8.878 -4.489 1.00 94.19 138 ASP A N 1
ATOM 1092 C CA . ASP A 1 138 ? -0.241 9.661 -3.383 1.00 94.19 138 ASP A CA 1
ATOM 1093 C C . ASP A 1 138 ? 0.169 9.094 -2.020 1.00 94.19 138 ASP A C 1
ATOM 1095 O O . ASP A 1 138 ? 0.071 9.798 -1.026 1.00 94.19 138 ASP A O 1
ATOM 1099 N N . LEU A 1 139 ? 0.722 7.872 -1.965 1.00 95.50 139 LEU A N 1
ATOM 1100 C CA . LEU A 1 139 ? 1.443 7.400 -0.776 1.00 95.50 139 LEU A CA 1
ATOM 1101 C C . LEU A 1 139 ? 2.796 8.108 -0.619 1.00 95.50 139 LEU A C 1
ATOM 1103 O O . LEU A 1 139 ? 3.189 8.456 0.485 1.00 95.50 139 LEU A O 1
ATOM 1107 N N . VAL A 1 140 ? 3.544 8.293 -1.712 1.00 97.00 140 VAL A N 1
ATOM 1108 C CA . VAL A 1 140 ? 4.855 8.964 -1.697 1.00 97.00 140 VAL A CA 1
ATOM 1109 C C . VAL A 1 140 ? 4.894 10.157 -2.655 1.00 97.00 140 VAL A C 1
ATOM 1111 O O . VAL A 1 140 ? 5.650 10.121 -3.634 1.00 97.00 140 VAL A O 1
ATOM 1114 N N . PRO A 1 141 ? 4.097 11.211 -2.400 1.00 96.62 141 PRO A N 1
ATOM 1115 C CA . PRO A 1 141 ? 3.995 12.360 -3.294 1.00 96.62 141 PRO A CA 1
ATOM 1116 C C . PRO A 1 141 ? 5.344 13.048 -3.497 1.00 96.62 141 PRO A C 1
ATOM 1118 O O . PRO A 1 141 ? 6.237 12.973 -2.659 1.00 96.62 141 PRO A O 1
ATOM 1121 N N . LEU A 1 142 ? 5.509 13.708 -4.641 1.00 96.12 142 LEU A N 1
ATOM 1122 C CA . LEU A 1 142 ? 6.720 14.437 -4.998 1.00 96.12 142 LEU A CA 1
ATOM 1123 C C . LEU A 1 142 ? 6.914 15.644 -4.077 1.00 96.12 142 LEU A C 1
ATOM 1125 O O . LEU A 1 142 ? 6.051 16.514 -4.033 1.00 96.12 142 LEU A O 1
ATOM 1129 N N . ASN A 1 143 ? 8.090 15.744 -3.450 1.00 92.06 143 ASN A N 1
ATOM 1130 C CA . ASN A 1 143 ? 8.485 16.886 -2.617 1.00 92.06 143 ASN A CA 1
ATOM 1131 C C . ASN A 1 143 ? 7.428 17.263 -1.562 1.00 92.06 143 ASN A C 1
ATOM 1133 O O . ASN A 1 143 ? 6.980 18.408 -1.545 1.00 92.06 143 ASN A O 1
ATOM 1137 N N . PRO A 1 144 ? 7.039 16.324 -0.684 1.00 93.12 144 PRO A N 1
ATOM 1138 C CA . PRO A 1 144 ? 6.086 16.626 0.371 1.00 93.12 144 PRO A CA 1
ATOM 1139 C C . PRO A 1 144 ? 6.673 17.697 1.286 1.00 93.12 144 PRO A C 1
ATOM 1141 O O . PRO A 1 144 ? 7.848 17.620 1.663 1.00 93.12 144 PRO A O 1
ATOM 1144 N N . GLU A 1 145 ? 5.867 18.687 1.636 1.00 91.62 145 GLU A N 1
ATOM 1145 C CA . GLU A 1 145 ? 6.226 19.693 2.630 1.00 91.62 145 GLU A CA 1
ATOM 1146 C C . GLU A 1 145 ? 6.004 19.138 4.042 1.00 91.62 145 GLU A C 1
ATOM 1148 O O . GLU A 1 145 ? 5.433 18.061 4.218 1.00 91.62 145 GLU A O 1
ATOM 1153 N N . ALA A 1 146 ? 6.549 19.823 5.046 1.00 91.44 146 ALA A N 1
ATOM 1154 C CA . ALA A 1 146 ? 6.233 19.489 6.428 1.00 91.44 146 ALA A CA 1
ATOM 1155 C C . ALA A 1 146 ? 4.779 19.885 6.705 1.00 91.44 146 ALA A C 1
ATOM 1157 O O . ALA A 1 146 ? 4.404 21.025 6.445 1.00 91.44 146 ALA A O 1
ATOM 1158 N N . ASP A 1 147 ? 4.008 18.942 7.222 1.00 91.94 147 ASP A N 1
ATOM 1159 C CA . ASP A 1 147 ? 2.588 19.053 7.535 1.00 91.94 147 ASP A CA 1
ATOM 1160 C C . ASP A 1 147 ? 2.304 18.404 8.899 1.00 91.94 147 ASP A C 1
ATOM 1162 O O . ASP A 1 147 ? 3.177 17.788 9.521 1.00 91.94 147 ASP A O 1
ATOM 1166 N N . GLU A 1 148 ? 1.069 18.540 9.363 1.00 91.06 148 GLU A N 1
ATOM 1167 C CA . GLU A 1 148 ? 0.568 18.041 10.646 1.00 91.06 148 GLU A CA 1
ATOM 1168 C C . GLU A 1 148 ? 0.678 16.509 10.741 1.00 91.06 148 GLU A C 1
ATOM 1170 O O . GLU A 1 148 ? 0.931 15.949 11.808 1.00 91.06 148 GLU A O 1
ATOM 1175 N N . ASN A 1 149 ? 0.587 15.841 9.589 1.00 92.88 149 ASN A N 1
ATOM 1176 C CA . ASN A 1 149 ? 0.660 14.392 9.434 1.00 92.88 149 ASN A CA 1
ATOM 1177 C C . ASN A 1 149 ? 2.086 13.851 9.254 1.00 92.88 149 ASN A C 1
ATOM 1179 O O . ASN A 1 149 ? 2.264 12.649 9.035 1.00 92.88 149 ASN A O 1
ATOM 1183 N N . ASP A 1 150 ? 3.120 14.694 9.339 1.00 96.12 150 ASP A N 1
ATOM 1184 C CA . ASP A 1 150 ? 4.519 14.289 9.167 1.00 96.12 150 ASP A CA 1
ATOM 1185 C C . ASP A 1 150 ? 4.776 13.551 7.821 1.00 96.12 150 ASP A C 1
ATOM 1187 O O . ASP A 1 150 ? 5.681 12.710 7.703 1.00 96.12 150 ASP A O 1
ATOM 1191 N N . THR A 1 151 ? 4.009 13.862 6.771 1.00 96.44 151 THR A N 1
ATOM 1192 C CA . THR A 1 151 ? 4.098 13.271 5.427 1.00 96.44 151 THR A CA 1
ATOM 1193 C C . THR A 1 151 ? 5.517 13.385 4.888 1.00 96.44 151 THR A C 1
ATOM 1195 O O . THR A 1 151 ? 6.080 12.399 4.400 1.00 96.44 151 THR A O 1
ATOM 1198 N N . ASN A 1 152 ? 6.171 14.543 5.053 1.00 96.88 152 ASN A N 1
ATOM 1199 C CA . ASN A 1 152 ? 7.579 14.692 4.683 1.00 96.88 152 ASN A CA 1
ATOM 1200 C C . ASN A 1 152 ? 8.472 13.643 5.354 1.00 96.88 152 ASN A C 1
ATOM 1202 O O . ASN A 1 152 ? 9.243 12.959 4.674 1.00 96.88 152 ASN A O 1
ATOM 1206 N N . ARG A 1 153 ? 8.343 13.463 6.672 1.00 96.81 153 ARG A N 1
ATOM 1207 C CA . ARG A 1 153 ? 9.135 12.488 7.428 1.00 96.81 153 ARG A CA 1
ATOM 1208 C C . ARG A 1 153 ? 8.855 11.064 6.947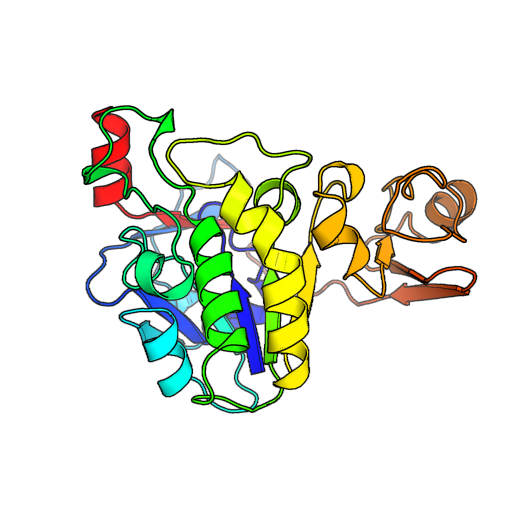 1.00 96.81 153 ARG A C 1
ATOM 1210 O O . ARG A 1 153 ? 9.813 10.322 6.706 1.00 96.81 153 ARG A O 1
ATOM 1217 N N . LYS A 1 154 ? 7.584 10.685 6.785 1.00 97.94 154 LYS A N 1
ATOM 1218 C CA . LYS A 1 154 ? 7.170 9.349 6.317 1.00 97.94 154 LYS A CA 1
ATOM 1219 C C . LYS A 1 154 ? 7.764 9.040 4.937 1.00 97.94 154 LYS A C 1
ATOM 1221 O O . LYS A 1 154 ? 8.472 8.041 4.766 1.00 97.94 154 LYS A O 1
ATOM 1226 N N . VAL A 1 155 ? 7.585 9.945 3.974 1.00 98.06 155 VAL A N 1
ATOM 1227 C CA . VAL A 1 155 ? 8.060 9.784 2.591 1.00 98.06 155 VAL A CA 1
ATOM 1228 C C . VAL A 1 155 ? 9.585 9.761 2.508 1.00 98.06 155 VAL A C 1
ATOM 1230 O O . VAL A 1 155 ? 10.152 8.884 1.854 1.00 98.06 155 VAL A O 1
ATOM 1233 N N . LYS A 1 156 ? 10.281 10.671 3.201 1.00 96.75 156 LYS A N 1
ATOM 1234 C CA . LYS A 1 156 ? 11.755 10.706 3.200 1.00 96.75 156 LYS A CA 1
ATOM 1235 C C . LYS A 1 156 ? 12.374 9.540 3.980 1.00 96.75 156 LYS A C 1
ATOM 1237 O O . LYS A 1 156 ? 13.497 9.136 3.676 1.00 96.75 156 LYS A O 1
ATOM 1242 N N . GLY A 1 157 ? 11.655 8.960 4.943 1.00 97.00 157 GLY A N 1
ATOM 1243 C CA . GLY A 1 157 ? 12.058 7.751 5.667 1.00 97.00 157 GLY A CA 1
ATOM 1244 C C . GLY A 1 157 ? 11.896 6.459 4.856 1.00 97.00 157 GLY A C 1
ATOM 1245 O O . GLY A 1 157 ? 12.689 5.521 5.015 1.00 97.00 157 GLY A O 1
ATOM 1246 N N . TRP A 1 158 ? 10.931 6.424 3.932 1.00 97.44 158 TRP A N 1
ATOM 1247 C CA . TRP A 1 158 ? 10.579 5.246 3.135 1.00 97.44 158 TRP A CA 1
ATOM 1248 C C . TRP A 1 158 ? 11.780 4.532 2.482 1.00 97.44 158 TRP A C 1
ATOM 1250 O O . TRP A 1 158 ? 11.899 3.312 2.640 1.00 97.44 158 TRP A O 1
ATOM 1260 N N . PRO A 1 159 ? 12.743 5.214 1.819 1.00 97.25 159 PRO A N 1
ATOM 1261 C CA . PRO A 1 159 ? 13.853 4.537 1.143 1.00 97.25 159 PRO A CA 1
ATOM 1262 C C . PRO A 1 159 ? 14.787 3.804 2.114 1.00 97.25 159 PRO A C 1
ATOM 1264 O O . PRO A 1 159 ? 15.406 2.795 1.756 1.00 97.25 159 PRO A O 1
ATOM 1267 N N . VAL A 1 160 ? 14.904 4.307 3.345 1.00 97.31 160 VAL A N 1
ATOM 1268 C CA . VAL A 1 160 ? 15.706 3.691 4.407 1.00 97.31 160 VAL A CA 1
ATOM 1269 C C . VAL A 1 160 ? 14.988 2.461 4.955 1.00 97.31 160 VAL A C 1
ATOM 1271 O O . VAL A 1 160 ? 15.609 1.399 5.070 1.00 97.31 160 VAL A O 1
ATOM 1274 N N . ALA A 1 161 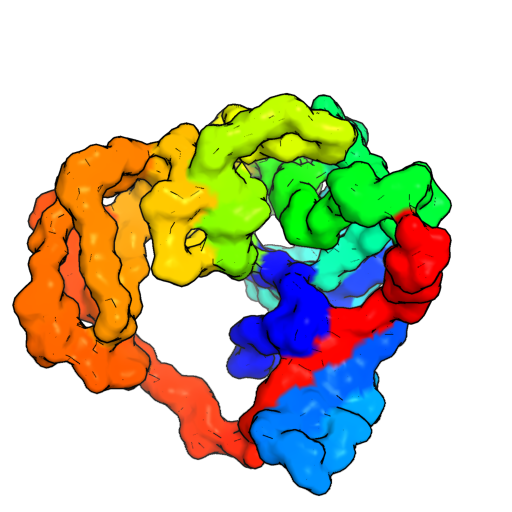? 13.693 2.586 5.252 1.00 97.50 161 ALA A N 1
ATOM 1275 C CA . ALA A 1 161 ? 12.862 1.485 5.731 1.00 97.50 161 ALA A CA 1
ATOM 1276 C C . ALA A 1 161 ? 12.833 0.335 4.713 1.00 97.50 161 ALA A C 1
ATOM 1278 O O . ALA A 1 161 ? 13.163 -0.805 5.041 1.00 97.50 161 ALA A O 1
ATOM 1279 N N . GLN A 1 162 ? 12.598 0.648 3.440 1.00 96.81 162 GLN A N 1
ATOM 1280 C CA . GLN A 1 162 ? 12.582 -0.322 2.347 1.00 96.81 162 GLN A CA 1
ATOM 1281 C C . GLN A 1 162 ? 13.938 -1.017 2.146 1.00 96.81 162 GLN A C 1
ATOM 1283 O O . GLN A 1 162 ? 14.000 -2.239 1.975 1.00 96.81 162 GLN A O 1
ATOM 1288 N N . GLY A 1 163 ? 15.047 -0.280 2.278 1.00 96.69 163 GLY A N 1
ATOM 1289 C CA . GLY A 1 163 ? 16.393 -0.855 2.252 1.00 96.69 163 GLY A CA 1
ATOM 1290 C C . GLY A 1 163 ? 16.659 -1.855 3.386 1.00 96.69 163 GLY A C 1
ATOM 1291 O O . GLY A 1 163 ? 17.350 -2.855 3.171 1.00 96.69 163 GLY A O 1
ATOM 1292 N N . LYS A 1 164 ? 16.107 -1.616 4.582 1.00 97.12 164 LYS A N 1
ATOM 1293 C CA . LYS A 1 164 ? 16.188 -2.541 5.725 1.00 97.12 164 LYS A CA 1
ATOM 1294 C C . LYS A 1 164 ? 15.259 -3.740 5.541 1.00 97.12 164 LYS A C 1
ATOM 1296 O O . LYS A 1 164 ? 15.725 -4.870 5.655 1.00 97.12 164 LYS A O 1
ATOM 1301 N N . ALA A 1 165 ? 14.002 -3.515 5.169 1.00 96.62 165 ALA A N 1
ATOM 1302 C CA . ALA A 1 165 ? 13.014 -4.570 4.957 1.00 96.62 165 ALA A CA 1
ATOM 1303 C C . ALA A 1 165 ? 13.434 -5.560 3.858 1.00 96.62 165 ALA A C 1
ATOM 1305 O O . ALA A 1 165 ? 13.211 -6.765 3.972 1.00 96.62 165 ALA A O 1
ATOM 1306 N N . ARG A 1 166 ? 14.146 -5.093 2.823 1.00 95.19 166 ARG A N 1
ATOM 1307 C CA . ARG A 1 166 ? 14.732 -5.971 1.798 1.00 95.19 166 ARG A CA 1
ATOM 1308 C C . ARG A 1 166 ? 15.724 -6.987 2.376 1.00 95.19 166 ARG A C 1
ATOM 1310 O O . ARG A 1 166 ? 15.788 -8.111 1.884 1.00 95.19 166 ARG A O 1
ATOM 1317 N N . LYS A 1 167 ? 16.490 -6.626 3.415 1.00 95.31 167 LYS A N 1
ATOM 1318 C CA . LYS A 1 167 ? 17.383 -7.571 4.119 1.00 95.31 167 LYS A CA 1
ATOM 1319 C C . LYS A 1 167 ? 16.599 -8.658 4.863 1.00 95.31 167 LYS A C 1
ATOM 1321 O O . LYS A 1 167 ? 17.171 -9.689 5.189 1.00 95.31 167 LYS A O 1
ATOM 1326 N N . LYS A 1 168 ? 15.299 -8.435 5.075 1.00 96.06 168 LYS A N 1
ATOM 1327 C CA . LYS A 1 168 ? 14.333 -9.352 5.687 1.00 96.06 168 LYS A CA 1
ATOM 1328 C C . LYS A 1 168 ? 13.349 -9.927 4.656 1.00 96.06 168 LYS A C 1
ATOM 1330 O O . LYS A 1 168 ? 12.176 -10.143 4.943 1.00 96.06 168 LYS A O 1
ATOM 1335 N N . ASN A 1 169 ? 13.821 -10.165 3.430 1.00 95.94 169 ASN A N 1
ATOM 1336 C CA . ASN A 1 169 ? 13.072 -10.831 2.357 1.00 95.94 169 ASN A CA 1
ATOM 1337 C C . ASN A 1 169 ? 11.793 -10.105 1.884 1.00 95.94 169 ASN A C 1
ATOM 1339 O O . ASN A 1 169 ? 10.906 -10.744 1.311 1.00 95.94 169 ASN A O 1
ATOM 1343 N N . LEU A 1 170 ? 11.683 -8.784 2.086 1.00 97.25 170 LEU A N 1
ATOM 1344 C CA . LEU A 1 170 ? 10.600 -7.990 1.498 1.00 97.25 170 LEU A CA 1
ATOM 1345 C C . LEU A 1 170 ? 10.892 -7.655 0.024 1.00 97.25 170 LEU A C 1
ATOM 1347 O O . LEU A 1 170 ? 11.978 -7.185 -0.322 1.00 97.25 170 LEU A O 1
ATOM 1351 N N . SER A 1 171 ? 9.890 -7.855 -0.828 1.00 97.25 171 SER A N 1
ATOM 1352 C CA . SER A 1 171 ? 9.767 -7.277 -2.171 1.00 97.25 171 SER A CA 1
ATOM 1353 C C . SER A 1 171 ? 8.534 -6.375 -2.227 1.00 97.25 171 SER A C 1
ATOM 1355 O O . SER A 1 171 ? 7.626 -6.519 -1.410 1.00 97.25 171 SER A O 1
ATOM 1357 N N . MET A 1 172 ? 8.491 -5.440 -3.174 1.00 97.00 172 MET A N 1
ATOM 1358 C CA . MET A 1 172 ? 7.359 -4.521 -3.318 1.00 97.00 172 MET A CA 1
ATOM 1359 C C . MET A 1 172 ? 6.924 -4.417 -4.776 1.00 97.00 172 MET A C 1
ATOM 1361 O O . MET A 1 172 ? 7.765 -4.441 -5.677 1.00 97.00 172 MET A O 1
ATOM 1365 N N . ILE A 1 173 ? 5.615 -4.298 -4.983 1.00 96.69 173 ILE A N 1
ATOM 1366 C CA . ILE A 1 173 ? 4.984 -3.922 -6.247 1.00 96.69 173 ILE A CA 1
ATOM 1367 C C . ILE A 1 173 ? 4.274 -2.599 -5.981 1.00 96.69 173 ILE A C 1
ATOM 1369 O O . ILE A 1 173 ? 3.422 -2.528 -5.105 1.00 96.69 173 ILE A O 1
ATOM 1373 N N . ASN A 1 174 ? 4.649 -1.560 -6.715 1.00 95.94 174 ASN A N 1
ATOM 1374 C CA . ASN A 1 174 ? 4.097 -0.222 -6.552 1.00 95.94 174 ASN A CA 1
ATOM 1375 C C . ASN A 1 174 ? 3.338 0.140 -7.830 1.00 95.94 174 ASN A C 1
ATOM 1377 O O . ASN A 1 174 ? 3.930 0.128 -8.913 1.00 95.94 174 ASN A O 1
ATOM 1381 N N . LEU A 1 175 ? 2.045 0.420 -7.706 1.00 93.50 175 LEU A N 1
ATOM 1382 C CA . LEU A 1 175 ? 1.158 0.768 -8.812 1.00 93.50 175 LEU A CA 1
ATOM 1383 C C . LEU A 1 175 ? 0.881 2.271 -8.752 1.00 93.50 175 LEU A C 1
ATOM 1385 O O . LEU A 1 175 ? 0.615 2.809 -7.687 1.00 93.50 175 LEU A O 1
ATOM 1389 N N . SER A 1 176 ? 1.022 2.976 -9.871 1.00 91.19 176 SER A N 1
ATOM 1390 C CA . SER A 1 176 ? 0.730 4.411 -9.945 1.00 91.19 176 SER A CA 1
ATOM 1391 C C . SER A 1 176 ? 0.416 4.807 -11.380 1.00 91.19 176 SER A C 1
ATOM 1393 O O . SER A 1 176 ? 1.038 4.308 -12.324 1.00 91.19 176 SER A O 1
ATOM 1395 N N . HIS A 1 177 ? -0.493 5.767 -11.535 1.00 87.56 177 HIS A N 1
ATOM 1396 C CA . HIS A 1 177 ? -0.772 6.417 -12.812 1.00 87.56 177 HIS A CA 1
ATOM 1397 C C . HIS A 1 177 ? 0.420 7.204 -13.371 1.00 87.56 177 HIS A C 1
ATOM 1399 O O . HIS A 1 177 ? 0.547 7.353 -14.587 1.00 87.56 177 HIS A O 1
ATOM 1405 N N . SER A 1 178 ? 1.298 7.731 -12.509 1.00 88.44 178 SER A N 1
ATOM 1406 C CA . SER A 1 178 ? 2.461 8.506 -12.938 1.00 88.44 178 SER A CA 1
ATOM 1407 C C . SER A 1 178 ? 3.597 8.455 -11.925 1.00 88.44 178 SER A C 1
ATOM 1409 O O . SER A 1 178 ? 3.590 9.149 -10.909 1.00 88.44 178 SER A O 1
ATOM 1411 N N . ILE A 1 179 ? 4.659 7.728 -12.280 1.00 90.56 179 ILE A N 1
ATOM 1412 C CA . ILE A 1 179 ? 5.891 7.663 -11.482 1.00 90.56 179 ILE A CA 1
ATOM 1413 C C . ILE A 1 179 ? 6.569 9.036 -11.327 1.00 90.56 179 ILE A C 1
ATOM 1415 O O . ILE A 1 179 ? 7.301 9.256 -10.370 1.00 90.56 179 ILE A O 1
ATOM 1419 N N . ALA A 1 180 ? 6.313 9.985 -12.237 1.00 91.50 180 ALA A N 1
ATOM 1420 C CA . ALA A 1 180 ? 6.846 11.345 -12.146 1.00 91.50 180 ALA A CA 1
ATOM 1421 C C . ALA A 1 180 ? 6.285 12.139 -10.954 1.00 91.50 180 ALA A C 1
ATOM 1423 O O . ALA A 1 180 ? 6.890 13.131 -10.557 1.00 91.50 180 ALA A O 1
ATOM 1424 N N . ARG A 1 181 ? 5.157 11.698 -10.382 1.00 93.56 181 ARG A N 1
ATOM 1425 C CA . ARG A 1 181 ? 4.561 12.278 -9.174 1.00 93.56 181 ARG A CA 1
ATOM 1426 C C . ARG A 1 181 ? 5.091 11.662 -7.882 1.00 93.56 181 ARG A C 1
ATOM 1428 O O . ARG A 1 181 ? 4.719 12.137 -6.821 1.00 93.56 181 ARG A O 1
ATOM 1435 N N . CYS A 1 182 ? 5.942 10.639 -7.954 1.00 95.62 182 CYS A N 1
ATOM 1436 C CA . CYS A 1 182 ? 6.553 10.046 -6.772 1.00 95.62 182 CYS A CA 1
ATOM 1437 C C . CYS A 1 182 ? 7.805 10.820 -6.339 1.00 95.62 182 CYS A C 1
ATOM 1439 O O . CYS A 1 182 ? 8.582 11.297 -7.177 1.00 95.62 182 CYS A O 1
ATOM 1441 N N . ASP A 1 183 ? 8.075 10.864 -5.038 1.00 96.62 183 ASP A N 1
ATOM 1442 C CA . ASP A 1 183 ? 9.334 11.395 -4.517 1.00 96.62 183 ASP A CA 1
ATOM 1443 C C . ASP A 1 183 ? 10.558 10.658 -5.100 1.00 96.62 183 ASP A C 1
ATOM 1445 O O . ASP A 1 183 ? 10.516 9.467 -5.429 1.00 96.62 183 ASP A O 1
ATOM 1449 N N . GLU A 1 184 ? 11.660 11.386 -5.279 1.00 95.25 184 GLU A N 1
ATOM 1450 C CA . GLU A 1 184 ? 12.876 10.869 -5.919 1.00 95.25 184 GLU A CA 1
ATOM 1451 C C . GLU A 1 184 ? 13.532 9.737 -5.120 1.00 95.25 184 GLU A C 1
ATOM 1453 O O . GLU A 1 184 ? 13.893 8.710 -5.697 1.00 95.25 184 GLU A O 1
ATOM 1458 N N . GLY A 1 185 ? 13.621 9.870 -3.793 1.00 95.69 185 GLY A N 1
ATOM 1459 C CA . GLY A 1 185 ? 14.234 8.846 -2.944 1.00 95.69 185 GLY A CA 1
ATOM 1460 C C . GLY A 1 185 ? 13.515 7.491 -3.039 1.00 95.69 185 GLY A C 1
ATOM 1461 O O . GLY A 1 185 ? 14.169 6.457 -3.205 1.00 95.69 185 GLY A O 1
ATOM 1462 N N . PRO A 1 186 ? 12.172 7.454 -2.956 1.00 95.62 186 PRO A N 1
ATOM 1463 C CA . PRO A 1 186 ? 11.387 6.256 -3.233 1.00 95.62 186 PRO A CA 1
ATOM 1464 C C . PRO A 1 186 ? 11.566 5.720 -4.658 1.00 95.62 186 PRO A C 1
ATOM 1466 O O . PRO A 1 186 ? 11.735 4.508 -4.830 1.00 95.62 186 PRO A O 1
ATOM 1469 N N . ARG A 1 187 ? 11.596 6.587 -5.684 1.00 94.19 187 ARG A N 1
ATOM 1470 C CA . ARG A 1 187 ? 11.848 6.176 -7.080 1.00 94.19 187 ARG A CA 1
ATOM 1471 C C . ARG A 1 187 ? 13.165 5.423 -7.232 1.00 94.19 187 ARG A C 1
ATOM 1473 O O . ARG A 1 187 ? 13.145 4.327 -7.786 1.00 94.19 187 ARG A O 1
ATOM 1480 N N . GLU A 1 188 ? 14.251 5.931 -6.651 1.00 93.38 188 GLU A N 1
ATOM 1481 C CA . GLU A 1 188 ? 15.593 5.323 -6.711 1.00 93.38 188 GLU A CA 1
ATOM 1482 C C . GLU A 1 188 ? 15.654 3.876 -6.218 1.00 93.38 188 GLU A C 1
ATOM 1484 O O . GLU A 1 188 ? 16.546 3.107 -6.595 1.00 93.38 188 GLU A O 1
ATOM 1489 N N . LYS A 1 189 ? 14.720 3.472 -5.356 1.00 92.94 189 LYS A N 1
ATOM 1490 C CA . LYS A 1 189 ? 14.667 2.099 -4.860 1.00 92.94 189 LYS A CA 1
ATOM 1491 C C . LYS A 1 189 ? 13.885 1.141 -5.753 1.00 92.94 189 LYS A C 1
ATOM 1493 O O . LYS A 1 189 ? 13.949 -0.073 -5.529 1.00 92.94 189 LYS A O 1
ATOM 1498 N N . ASN A 1 190 ? 13.152 1.642 -6.743 1.00 90.94 190 ASN A N 1
ATOM 1499 C CA . ASN A 1 190 ? 12.443 0.808 -7.702 1.00 90.94 190 ASN A CA 1
ATOM 1500 C C . ASN A 1 190 ? 13.441 0.290 -8.741 1.00 90.94 190 ASN A C 1
ATOM 1502 O O . ASN A 1 190 ? 14.111 1.043 -9.441 1.00 90.94 190 ASN A O 1
ATOM 1506 N N . ARG A 1 191 ? 13.586 -1.036 -8.808 1.00 90.25 191 ARG A N 1
ATOM 1507 C CA . ARG A 1 191 ? 14.614 -1.672 -9.645 1.00 90.25 191 ARG A CA 1
ATOM 1508 C C . ARG A 1 191 ? 14.141 -1.955 -11.065 1.00 90.25 191 ARG A C 1
ATOM 1510 O O . ARG A 1 191 ? 14.958 -1.944 -11.982 1.00 90.25 191 ARG A O 1
ATOM 1517 N N . TRP A 1 192 ? 12.872 -2.305 -11.205 1.00 93.12 192 TRP A N 1
ATOM 1518 C CA . TRP A 1 192 ? 12.243 -2.696 -12.457 1.00 93.12 192 TRP A CA 1
ATOM 1519 C C . TRP A 1 192 ? 10.980 -1.877 -12.621 1.00 93.12 192 TRP A C 1
ATOM 1521 O O . TRP A 1 192 ? 10.257 -1.665 -11.649 1.00 93.12 192 TRP A O 1
ATOM 1531 N N . PHE A 1 193 ? 10.717 -1.464 -13.849 1.00 93.94 193 PHE A N 1
ATOM 1532 C CA . PHE A 1 193 ? 9.553 -0.670 -14.189 1.00 93.94 193 PHE A CA 1
ATOM 1533 C C . PHE A 1 193 ? 8.716 -1.419 -15.211 1.00 93.94 193 PHE A C 1
ATOM 1535 O O . PHE A 1 193 ? 9.241 -2.163 -16.041 1.00 93.94 193 PHE A O 1
ATOM 1542 N N . VAL A 1 194 ? 7.405 -1.220 -15.143 1.00 92.69 194 VAL A N 1
ATOM 1543 C CA . VAL A 1 194 ? 6.456 -1.767 -16.106 1.00 92.69 194 VAL A CA 1
ATOM 1544 C C . VAL A 1 194 ? 5.668 -0.602 -16.677 1.00 92.69 194 VAL A C 1
ATOM 1546 O O . VAL A 1 194 ? 5.019 0.130 -15.938 1.00 92.69 194 VAL A O 1
ATOM 1549 N N . THR A 1 195 ? 5.734 -0.418 -17.993 1.00 90.56 195 THR A N 1
ATOM 1550 C CA . THR A 1 195 ? 4.931 0.587 -18.693 1.00 90.56 195 THR A CA 1
ATOM 1551 C C . THR A 1 195 ? 3.742 -0.092 -19.349 1.00 90.56 195 THR A C 1
ATOM 1553 O O . THR A 1 195 ? 3.896 -1.022 -20.150 1.00 90.56 195 THR A O 1
ATOM 1556 N N . MET A 1 196 ? 2.555 0.377 -18.973 1.00 88.06 196 MET A N 1
ATOM 1557 C CA . MET A 1 196 ? 1.282 -0.148 -19.441 1.00 88.06 196 MET A CA 1
ATOM 1558 C C . MET A 1 196 ? 0.941 0.358 -20.858 1.00 88.06 196 MET A C 1
ATOM 1560 O O . MET A 1 196 ? 1.427 1.405 -21.290 1.00 88.06 196 MET A O 1
ATOM 1564 N N . PRO A 1 197 ? 0.088 -0.381 -21.587 1.00 80.88 197 PRO A N 1
ATOM 1565 C CA . PRO A 1 197 ? -0.665 0.071 -22.749 1.00 80.88 197 PRO A CA 1
ATOM 1566 C C . PRO A 1 197 ? -1.099 1.525 -22.691 1.00 80.88 197 PRO A C 1
ATOM 1568 O O . PRO A 1 197 ? -1.675 1.952 -21.693 1.00 80.88 197 PRO A O 1
ATOM 1571 N N . ASN A 1 198 ? -0.885 2.262 -23.782 1.00 77.81 198 ASN A N 1
ATOM 1572 C CA . ASN A 1 198 ? -1.385 3.630 -23.949 1.00 77.81 198 ASN A CA 1
ATOM 1573 C C . ASN A 1 198 ? -0.944 4.604 -22.837 1.00 77.81 198 ASN A C 1
ATOM 1575 O O . ASN A 1 198 ? -1.559 5.649 -22.647 1.00 77.81 198 ASN A O 1
ATOM 1579 N N . THR A 1 199 ? 0.133 4.276 -22.113 1.00 81.69 199 THR A N 1
ATOM 1580 C CA . THR A 1 199 ? 0.766 5.150 -21.122 1.00 81.69 199 THR A CA 1
ATOM 1581 C C . THR A 1 199 ? 2.110 5.631 -21.667 1.00 81.69 199 THR A C 1
ATOM 1583 O O . THR A 1 199 ? 2.922 4.798 -22.083 1.00 81.69 199 THR A O 1
ATOM 1586 N N . PRO A 1 200 ? 2.381 6.948 -21.682 1.00 83.69 200 PRO A N 1
ATOM 1587 C CA . PRO A 1 200 ? 3.677 7.446 -22.111 1.00 83.69 200 PRO A CA 1
ATOM 1588 C C . PRO A 1 200 ? 4.783 6.921 -21.186 1.00 83.69 200 PRO A C 1
ATOM 1590 O O . PRO A 1 200 ? 4.618 6.953 -19.962 1.00 83.69 200 PRO A O 1
ATOM 1593 N N . PRO A 1 201 ? 5.915 6.436 -21.732 1.00 87.12 201 PRO A N 1
ATOM 1594 C CA . PRO A 1 201 ? 7.055 6.102 -20.894 1.00 87.12 201 PRO A CA 1
ATOM 1595 C C . PRO A 1 201 ? 7.552 7.362 -20.162 1.00 87.12 201 PRO A C 1
ATOM 1597 O O . PRO A 1 201 ? 7.418 8.469 -20.698 1.00 87.12 201 PRO A O 1
ATOM 1600 N N . PRO A 1 202 ? 8.132 7.224 -18.956 1.00 88.69 202 PRO A N 1
ATOM 1601 C CA . PRO A 1 202 ? 8.693 8.362 -18.237 1.00 88.69 202 PRO A CA 1
ATOM 1602 C C . PRO A 1 202 ? 9.756 9.093 -19.065 1.00 88.69 202 PRO A C 1
ATOM 1604 O O . PRO A 1 202 ? 10.452 8.486 -19.881 1.00 88.69 202 PRO A O 1
ATOM 1607 N N . ALA A 1 203 ? 9.908 10.398 -18.839 1.00 88.19 203 ALA A N 1
ATOM 1608 C CA . ALA A 1 203 ? 10.959 11.170 -19.490 1.00 88.19 203 ALA A CA 1
ATOM 1609 C C . ALA A 1 203 ? 12.350 10.662 -19.071 1.00 88.19 203 ALA A C 1
ATOM 1611 O O . ALA A 1 203 ? 12.582 10.408 -17.892 1.00 88.19 203 ALA A O 1
ATOM 1612 N N . ASN A 1 204 ? 13.302 10.610 -20.008 1.00 85.50 204 ASN A N 1
ATOM 1613 C CA . ASN A 1 204 ? 14.700 10.248 -19.716 1.00 85.50 204 ASN A CA 1
ATOM 1614 C C . ASN A 1 204 ? 15.391 11.202 -18.728 1.00 85.50 204 ASN A C 1
ATOM 1616 O O . ASN A 1 204 ? 16.396 10.847 -18.125 1.00 85.50 204 ASN A O 1
ATOM 1620 N N . SER A 1 205 ? 14.870 12.420 -18.572 1.00 88.62 205 SER A N 1
ATOM 1621 C CA . SER A 1 205 ? 15.350 13.401 -17.597 1.00 88.62 205 SER A CA 1
ATOM 1622 C C . SER A 1 205 ? 14.761 13.206 -16.198 1.00 88.62 205 SER A C 1
ATOM 1624 O O . SER A 1 205 ? 15.099 13.963 -15.291 1.00 88.62 205 SER A O 1
ATOM 1626 N N . LEU A 1 206 ? 13.838 12.257 -16.011 1.00 90.88 206 LEU A N 1
ATOM 1627 C CA . LEU A 1 206 ? 13.227 12.016 -14.714 1.00 90.88 206 LEU A CA 1
ATOM 1628 C C . LEU A 1 206 ? 14.256 11.366 -13.784 1.00 90.88 206 LEU A C 1
ATOM 1630 O O . LEU A 1 206 ? 14.728 10.260 -14.039 1.00 90.88 206 LEU A O 1
ATOM 1634 N N . SER A 1 207 ? 14.594 12.050 -12.692 1.00 91.06 207 SER A N 1
ATOM 1635 C CA . SER A 1 207 ? 15.581 11.525 -11.747 1.00 91.06 207 SER A CA 1
ATOM 1636 C C . SER A 1 207 ? 15.104 10.249 -11.037 1.00 91.06 207 SER A C 1
ATOM 1638 O O . SER A 1 207 ? 13.907 9.952 -10.962 1.00 91.06 207 SER A O 1
ATOM 1640 N N . GLY A 1 208 ? 16.055 9.474 -10.523 1.00 88.31 208 GLY A N 1
ATOM 1641 C CA . GLY A 1 208 ? 15.803 8.294 -9.698 1.00 88.31 208 GLY A CA 1
ATOM 1642 C C . GLY A 1 208 ? 15.307 7.035 -10.419 1.00 88.31 208 GLY A C 1
ATOM 1643 O O . GLY A 1 208 ? 15.059 6.034 -9.759 1.00 88.31 208 GLY A O 1
ATOM 1644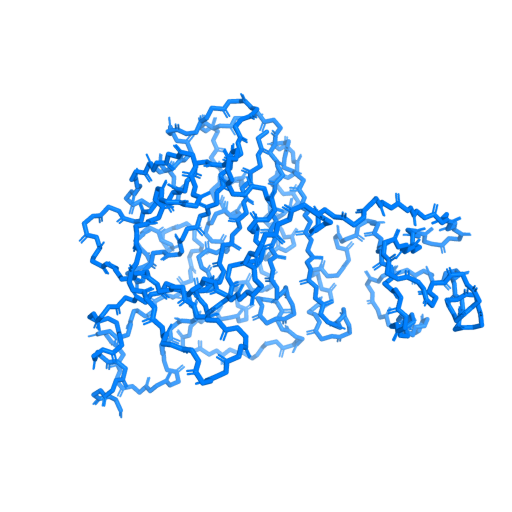 N N . ILE A 1 209 ? 15.172 7.028 -11.751 1.00 90.31 209 ILE A N 1
ATOM 1645 C CA . ILE A 1 209 ? 14.698 5.842 -12.503 1.00 90.31 209 ILE A CA 1
ATOM 1646 C C . ILE A 1 209 ? 15.726 5.260 -13.489 1.00 90.31 209 ILE A C 1
ATOM 1648 O O . ILE A 1 209 ? 15.492 4.203 -14.075 1.00 90.31 209 ILE A O 1
ATOM 1652 N N . GLY A 1 210 ? 16.884 5.910 -13.637 1.00 86.69 210 GLY A N 1
ATOM 1653 C CA . GLY A 1 210 ? 17.917 5.514 -14.596 1.00 86.69 210 GLY A CA 1
ATOM 1654 C C . GLY A 1 210 ? 17.522 5.795 -16.050 1.00 86.69 210 GLY A C 1
ATOM 1655 O O . GLY A 1 210 ? 16.696 6.660 -16.326 1.00 86.69 210 GLY A O 1
ATOM 1656 N N . ASN A 1 211 ? 18.142 5.073 -16.986 1.00 90.81 211 ASN A N 1
ATOM 1657 C CA . ASN A 1 211 ? 17.838 5.197 -18.415 1.00 90.81 211 ASN A CA 1
ATOM 1658 C C . ASN A 1 211 ? 16.480 4.547 -18.746 1.00 90.81 211 ASN A C 1
ATOM 1660 O O . ASN A 1 211 ? 16.187 3.459 -18.240 1.00 90.81 211 ASN A O 1
ATOM 1664 N N . VAL A 1 212 ? 15.679 5.182 -19.610 1.00 92.00 212 VAL A N 1
ATOM 1665 C CA . VAL A 1 212 ? 14.406 4.637 -20.107 1.00 92.00 212 VAL A CA 1
ATOM 1666 C C . VAL A 1 212 ? 14.622 4.117 -21.537 1.00 92.00 212 VAL A C 1
ATOM 1668 O O . VAL A 1 212 ? 14.721 4.905 -22.478 1.00 92.00 212 VAL A O 1
ATOM 1671 N N . PRO A 1 213 ? 14.679 2.788 -21.755 1.00 91.12 213 PRO A N 1
ATOM 1672 C CA . PRO A 1 213 ? 15.104 2.211 -23.034 1.00 91.12 213 PRO A CA 1
ATOM 1673 C C . PRO A 1 213 ? 13.959 2.067 -24.045 1.00 91.12 213 PRO A C 1
ATOM 1675 O O . PRO A 1 213 ? 14.145 1.533 -25.138 1.00 91.12 213 PRO A O 1
ATOM 1678 N N . ILE A 1 214 ? 12.755 2.496 -23.670 1.00 88.38 214 ILE A N 1
ATOM 1679 C CA . ILE A 1 214 ? 11.528 2.350 -24.449 1.00 88.38 214 ILE A CA 1
ATOM 1680 C C . ILE A 1 214 ? 11.050 3.715 -24.939 1.00 88.38 214 ILE A C 1
ATOM 1682 O O . ILE A 1 214 ? 11.151 4.716 -24.236 1.00 88.38 214 ILE A O 1
ATOM 1686 N N . ASN A 1 215 ? 10.493 3.755 -26.149 1.00 83.62 215 ASN A N 1
ATOM 1687 C CA . ASN A 1 215 ? 9.905 4.964 -26.721 1.00 83.62 215 ASN A CA 1
ATOM 1688 C C . ASN A 1 215 ? 8.403 4.790 -26.984 1.00 83.62 215 ASN A C 1
ATOM 1690 O O . ASN A 1 215 ? 7.876 3.674 -27.010 1.00 83.62 215 ASN A O 1
ATOM 1694 N N . MET A 1 216 ? 7.721 5.914 -27.209 1.00 77.25 216 MET A N 1
ATOM 1695 C CA . MET A 1 216 ? 6.272 5.937 -27.413 1.00 77.25 216 MET A CA 1
ATOM 1696 C C . MET A 1 216 ? 5.831 5.118 -28.635 1.00 77.25 216 MET A C 1
ATOM 1698 O O . MET A 1 216 ? 4.800 4.456 -28.591 1.00 77.25 216 MET A O 1
ATOM 1702 N N . ASN A 1 217 ? 6.635 5.086 -29.704 1.00 78.38 217 ASN A N 1
ATOM 1703 C CA . ASN A 1 217 ? 6.319 4.307 -30.905 1.00 78.38 217 ASN A CA 1
ATOM 1704 C C . ASN A 1 217 ? 6.264 2.803 -30.606 1.00 78.38 217 ASN A C 1
ATOM 1706 O O . ASN A 1 217 ? 5.364 2.109 -31.082 1.00 78.38 217 ASN A O 1
ATOM 1710 N N . TYR A 1 218 ? 7.192 2.296 -29.791 1.00 78.25 218 TYR A N 1
ATOM 1711 C CA . TYR A 1 218 ? 7.198 0.898 -29.369 1.00 78.25 218 TYR A CA 1
ATOM 1712 C C . TYR A 1 218 ? 5.981 0.562 -28.496 1.00 78.25 218 TYR A C 1
ATOM 1714 O O . TYR A 1 218 ? 5.320 -0.450 -28.737 1.00 78.25 218 TYR A O 1
ATOM 1722 N N . ILE A 1 219 ? 5.635 1.433 -27.541 1.00 77.19 219 ILE A N 1
ATOM 1723 C CA . ILE A 1 219 ? 4.443 1.261 -26.695 1.00 77.19 219 ILE A CA 1
ATOM 1724 C C . ILE A 1 219 ? 3.166 1.261 -27.540 1.00 77.19 219 ILE A C 1
ATOM 1726 O O . ILE A 1 219 ? 2.379 0.325 -27.436 1.00 77.19 219 ILE A O 1
ATOM 1730 N N . ASN A 1 220 ? 3.005 2.218 -28.452 1.00 72.88 220 ASN A N 1
ATOM 1731 C CA . ASN A 1 220 ? 1.834 2.293 -29.329 1.00 72.88 220 ASN A CA 1
ATOM 1732 C C . ASN A 1 220 ? 1.716 1.076 -30.266 1.00 72.88 220 ASN A C 1
ATOM 1734 O O . ASN A 1 220 ? 0.614 0.639 -30.580 1.00 72.88 220 ASN A O 1
ATOM 1738 N N . THR A 1 221 ? 2.840 0.490 -30.697 1.00 71.31 221 THR A N 1
ATOM 1739 C CA . THR A 1 221 ? 2.836 -0.670 -31.609 1.00 71.31 221 THR A CA 1
ATOM 1740 C C . THR A 1 221 ? 2.577 -1.991 -30.877 1.00 71.31 221 THR A C 1
ATOM 1742 O O . THR A 1 221 ? 1.857 -2.859 -31.374 1.00 71.31 221 THR A O 1
ATOM 1745 N N . PHE A 1 222 ? 3.175 -2.184 -29.697 1.00 66.69 222 PHE A N 1
ATOM 1746 C CA . PHE A 1 222 ? 3.102 -3.449 -28.961 1.00 66.69 222 PHE A CA 1
ATOM 1747 C C . PHE A 1 222 ? 1.922 -3.507 -27.980 1.00 66.69 222 PHE A C 1
ATOM 1749 O O . PHE A 1 222 ? 1.290 -4.561 -27.813 1.00 66.69 222 PHE A O 1
ATOM 1756 N N . ALA A 1 223 ? 1.642 -2.380 -27.329 1.00 58.62 223 ALA A N 1
ATOM 1757 C CA . ALA A 1 223 ? 0.833 -2.301 -26.131 1.00 58.62 223 ALA A CA 1
ATOM 1758 C C . ALA A 1 223 ? -0.562 -1.701 -26.359 1.00 58.62 223 ALA A C 1
ATOM 1760 O O . ALA A 1 223 ? -1.279 -1.569 -25.391 1.00 58.62 223 ALA A O 1
ATOM 1761 N N . ASP A 1 224 ? -1.053 -1.463 -27.580 1.00 61.88 224 ASP A N 1
ATOM 1762 C CA . ASP A 1 224 ? -2.464 -1.051 -27.799 1.00 61.88 224 ASP A CA 1
ATOM 1763 C C . ASP A 1 224 ? -3.509 -2.146 -27.433 1.00 61.88 224 ASP A C 1
ATOM 1765 O O . ASP A 1 224 ? -4.694 -2.091 -27.752 1.00 61.88 224 ASP A O 1
ATOM 1769 N N . ARG A 1 225 ? -3.088 -3.223 -26.760 1.00 72.06 225 ARG A N 1
ATOM 1770 C CA . ARG A 1 225 ? -3.953 -4.338 -26.365 1.00 72.06 225 ARG A CA 1
ATOM 1771 C C . ARG A 1 225 ? -3.886 -4.550 -24.862 1.00 72.06 225 ARG A C 1
ATOM 1773 O O . ARG A 1 225 ? -2.815 -4.793 -24.309 1.00 72.06 225 ARG A O 1
ATOM 1780 N N . LYS A 1 226 ? -5.058 -4.559 -24.220 1.00 79.62 226 LYS A N 1
ATOM 1781 C CA . LYS A 1 226 ? -5.220 -5.001 -22.825 1.00 79.62 226 LYS A CA 1
ATOM 1782 C C . LYS A 1 226 ? -4.583 -6.383 -22.629 1.00 79.62 226 LYS A C 1
ATOM 1784 O O . LYS A 1 226 ? -4.742 -7.258 -23.482 1.00 79.62 226 LYS A O 1
ATOM 1789 N N . GLY A 1 227 ? -3.912 -6.590 -21.496 1.00 82.81 227 GLY A N 1
ATOM 1790 C CA . GLY A 1 227 ? -3.207 -7.846 -21.208 1.00 82.81 227 GLY A CA 1
ATOM 1791 C C . GLY A 1 227 ? -1.781 -7.909 -21.759 1.00 82.81 227 GLY A C 1
ATOM 1792 O O . GLY A 1 227 ? -1.240 -8.997 -21.932 1.00 82.81 227 GLY A O 1
ATOM 1793 N N . ARG A 1 228 ? -1.179 -6.765 -22.084 1.00 88.38 228 ARG A N 1
ATOM 1794 C CA . ARG A 1 228 ? 0.230 -6.632 -22.469 1.00 88.38 228 ARG A CA 1
ATOM 1795 C C . ARG A 1 228 ? 0.850 -5.491 -21.687 1.00 88.38 228 ARG A C 1
ATOM 1797 O O . ARG A 1 228 ? 0.123 -4.595 -21.292 1.00 88.38 228 ARG A O 1
ATOM 1804 N N . ALA A 1 229 ? 2.161 -5.510 -21.502 1.00 90.38 229 ALA A N 1
ATOM 1805 C CA . ALA A 1 229 ? 2.950 -4.368 -21.046 1.00 90.38 229 ALA A CA 1
ATOM 1806 C C . ALA A 1 229 ? 4.418 -4.573 -21.426 1.00 90.38 229 ALA A C 1
ATOM 1808 O O . ALA A 1 229 ? 4.785 -5.597 -22.007 1.00 90.38 229 ALA A O 1
ATOM 1809 N N . VAL A 1 230 ? 5.263 -3.603 -21.100 1.00 91.56 230 VAL A N 1
ATOM 1810 C CA . VAL A 1 230 ? 6.709 -3.708 -21.296 1.00 91.56 230 VAL A CA 1
ATOM 1811 C C . VAL A 1 230 ? 7.390 -3.566 -19.947 1.00 91.56 230 VAL A C 1
ATOM 1813 O O . VAL A 1 230 ? 7.250 -2.530 -19.301 1.00 91.56 230 VAL A O 1
ATOM 1816 N N . ILE A 1 231 ? 8.118 -4.602 -19.528 1.00 93.81 231 ILE A N 1
ATOM 1817 C CA . ILE A 1 231 ? 9.006 -4.525 -18.367 1.00 93.81 231 ILE A CA 1
ATOM 1818 C C . ILE A 1 231 ? 10.373 -4.033 -18.828 1.00 93.81 231 ILE A C 1
ATOM 1820 O O . ILE A 1 231 ? 10.880 -4.479 -19.859 1.00 93.81 231 ILE A O 1
ATOM 1824 N N . TRP A 1 232 ? 10.979 -3.112 -18.091 1.00 93.38 232 TRP A N 1
ATOM 1825 C CA . TRP A 1 232 ? 12.251 -2.516 -18.472 1.00 93.38 232 TRP A CA 1
ATOM 1826 C C . TRP A 1 232 ? 13.104 -2.124 -17.267 1.00 93.38 232 TRP A C 1
ATOM 1828 O O . TRP A 1 232 ? 12.630 -2.011 -16.132 1.00 93.38 232 TRP A O 1
ATOM 1838 N N . ARG A 1 233 ? 14.401 -1.968 -17.538 1.00 92.50 233 ARG A N 1
ATOM 1839 C CA . ARG A 1 233 ? 15.410 -1.457 -16.611 1.00 92.50 233 ARG A CA 1
ATOM 1840 C C . ARG A 1 233 ? 16.641 -0.994 -17.382 1.00 92.50 233 ARG A C 1
ATOM 1842 O O . ARG A 1 233 ? 17.270 -1.810 -18.059 1.00 92.50 233 ARG A O 1
ATOM 1849 N N . ASN A 1 234 ? 17.049 0.255 -17.166 1.00 87.94 234 ASN A N 1
ATOM 1850 C CA . ASN A 1 234 ? 18.225 0.862 -17.791 1.00 87.94 234 ASN A CA 1
ATOM 1851 C C . ASN A 1 234 ? 18.213 0.656 -19.311 1.00 87.94 234 ASN A C 1
ATOM 1853 O O . ASN A 1 234 ? 17.380 1.230 -19.988 1.00 87.94 234 ASN A O 1
ATOM 1857 N N . ASP A 1 235 ? 19.086 -0.198 -19.843 1.00 89.50 235 ASP A N 1
ATOM 1858 C CA . ASP A 1 235 ? 19.240 -0.393 -21.289 1.00 89.50 235 ASP A CA 1
ATOM 1859 C C . ASP A 1 235 ? 18.434 -1.578 -21.842 1.00 89.50 235 ASP A C 1
ATOM 1861 O O . ASP A 1 235 ? 18.480 -1.858 -23.036 1.00 89.50 235 ASP A O 1
ATOM 1865 N N . ASN A 1 236 ? 17.708 -2.308 -20.988 1.00 92.00 236 ASN A N 1
ATOM 1866 C CA . ASN A 1 236 ? 17.018 -3.539 -21.371 1.00 92.00 236 ASN A CA 1
ATOM 1867 C C . ASN A 1 236 ? 15.506 -3.414 -21.190 1.00 92.00 236 ASN A C 1
ATOM 1869 O O . ASN A 1 236 ? 15.028 -2.896 -20.178 1.00 92.00 236 ASN A O 1
ATOM 1873 N N . PHE A 1 237 ? 14.748 -3.976 -22.130 1.00 93.62 237 PHE A N 1
ATOM 1874 C CA . PHE A 1 237 ? 13.302 -4.128 -22.017 1.00 93.62 237 PHE A CA 1
ATOM 1875 C C . PHE A 1 237 ? 12.833 -5.449 -22.620 1.00 93.62 237 PHE A C 1
ATOM 1877 O O . PHE A 1 237 ? 13.473 -6.010 -23.508 1.00 93.62 237 PHE A O 1
ATOM 1884 N N . ALA A 1 238 ? 11.695 -5.937 -22.137 1.00 92.25 238 ALA A N 1
ATOM 1885 C CA . ALA A 1 238 ? 11.037 -7.120 -22.658 1.00 92.25 238 ALA A CA 1
ATOM 1886 C C . ALA A 1 238 ? 9.511 -6.928 -22.686 1.00 92.25 238 ALA A C 1
ATOM 1888 O O . ALA A 1 238 ? 8.931 -6.376 -21.746 1.00 92.25 238 ALA A O 1
ATOM 1889 N N . PRO A 1 239 ? 8.833 -7.391 -23.747 1.00 90.62 239 PRO A N 1
ATOM 1890 C CA . PRO A 1 239 ? 7.383 -7.484 -23.749 1.00 90.62 239 PRO A CA 1
ATOM 1891 C C . PRO A 1 239 ? 6.899 -8.538 -22.745 1.00 90.62 239 PRO A C 1
ATOM 1893 O O . PRO A 1 239 ? 7.450 -9.636 -22.670 1.00 90.62 239 PRO A O 1
ATOM 1896 N N . ILE A 1 240 ? 5.819 -8.234 -22.031 1.00 91.50 240 ILE A N 1
ATOM 1897 C CA . ILE A 1 240 ? 5.090 -9.179 -21.179 1.00 91.50 240 ILE A CA 1
ATOM 1898 C C . ILE A 1 240 ? 3.611 -9.207 -21.566 1.00 91.50 240 ILE A C 1
ATOM 1900 O O . ILE A 1 240 ? 3.070 -8.231 -22.088 1.00 91.50 240 ILE A O 1
ATOM 1904 N N . GLN A 1 241 ? 2.956 -10.344 -21.334 1.00 90.00 241 GLN A N 1
ATOM 1905 C CA . GLN A 1 241 ? 1.539 -10.535 -21.634 1.00 90.00 241 GLN A CA 1
ATOM 1906 C C . GLN A 1 241 ? 0.863 -11.446 -20.609 1.00 90.00 241 GLN A C 1
ATOM 1908 O O . GLN A 1 241 ? 1.489 -12.366 -20.083 1.00 90.00 241 GLN A O 1
ATOM 1913 N N . TRP A 1 242 ? -0.423 -11.215 -20.367 1.00 87.44 242 TRP A N 1
ATOM 1914 C CA . TRP A 1 242 ? -1.259 -12.005 -19.469 1.00 87.44 242 TRP A CA 1
ATOM 1915 C C . TRP A 1 242 ? -2.686 -12.144 -20.022 1.00 87.44 242 TRP A C 1
ATOM 1917 O O . TRP A 1 242 ? -3.159 -11.290 -20.780 1.00 87.44 242 TRP A O 1
ATOM 1927 N N . PRO A 1 243 ? -3.396 -13.235 -19.684 1.00 83.44 243 PRO A N 1
ATOM 1928 C CA . PRO A 1 243 ? -4.789 -13.397 -20.076 1.00 83.44 243 PRO A CA 1
ATOM 1929 C C . PRO A 1 243 ? -5.676 -12.359 -19.379 1.00 83.44 243 PRO A C 1
ATOM 1931 O O . PRO A 1 243 ? -5.374 -11.901 -18.283 1.00 83.44 243 PRO A O 1
ATOM 1934 N N . ASN A 1 244 ? -6.817 -12.022 -19.987 1.00 77.56 244 ASN A N 1
ATOM 1935 C CA . ASN A 1 244 ? -7.843 -11.236 -19.302 1.00 77.56 244 ASN A CA 1
ATOM 1936 C C . ASN A 1 244 ? -8.526 -12.121 -18.236 1.00 77.56 244 ASN A C 1
ATOM 1938 O O . ASN A 1 244 ? -9.235 -13.056 -18.635 1.00 77.56 244 ASN A O 1
ATOM 1942 N N . PRO A 1 245 ? -8.354 -11.839 -16.927 1.00 69.75 245 PRO A N 1
ATOM 1943 C CA . PRO A 1 245 ? -8.928 -12.670 -15.872 1.00 69.75 245 PRO A CA 1
ATOM 1944 C C . PRO A 1 245 ? -10.461 -12.589 -15.869 1.00 69.75 245 PRO A C 1
ATOM 1946 O O . PRO A 1 245 ? -11.137 -13.582 -15.626 1.00 69.75 245 PRO A O 1
ATOM 1949 N N . TYR A 1 246 ? -11.035 -11.461 -16.293 1.00 65.44 246 TYR A N 1
ATOM 1950 C CA . TYR A 1 246 ? -12.471 -11.186 -16.234 1.00 65.44 246 TYR A CA 1
ATOM 1951 C C . TYR A 1 246 ? -13.328 -11.930 -17.271 1.00 65.44 246 TYR A C 1
ATOM 1953 O O . TYR A 1 246 ? -14.540 -11.734 -17.317 1.00 65.44 246 TYR A O 1
ATOM 1961 N N . ARG A 1 247 ? -12.751 -12.789 -18.128 1.00 60.19 247 ARG A N 1
ATOM 1962 C CA . ARG A 1 247 ? -13.502 -13.478 -19.204 1.00 60.19 247 ARG A CA 1
ATOM 1963 C C . ARG A 1 247 ? -14.659 -14.352 -18.704 1.00 60.19 247 ARG A C 1
ATOM 1965 O O . ARG A 1 247 ? -15.548 -14.651 -19.493 1.00 60.19 247 ARG A O 1
ATOM 1972 N N . ARG A 1 248 ? -14.629 -14.788 -17.441 1.00 58.22 248 ARG A N 1
ATOM 1973 C CA . ARG A 1 248 ? -15.619 -15.707 -16.852 1.00 58.22 248 ARG A CA 1
ATOM 1974 C C . ARG A 1 248 ? -16.504 -15.073 -15.773 1.00 58.22 248 ARG A C 1
ATOM 1976 O O . ARG A 1 248 ? -17.394 -15.752 -15.272 1.00 58.22 248 ARG A O 1
ATOM 1983 N N . TYR A 1 249 ? -16.285 -13.806 -15.426 1.00 60.72 249 TYR A N 1
ATOM 1984 C CA . TYR A 1 249 ? -16.997 -13.148 -14.329 1.00 60.72 249 TYR A CA 1
ATOM 1985 C C . TYR A 1 249 ? -18.247 -12.432 -14.855 1.00 60.72 249 TYR A C 1
ATOM 1987 O O . TYR A 1 249 ? -18.188 -11.726 -15.864 1.00 60.72 249 TYR A O 1
ATOM 1995 N N . ARG A 1 250 ? -19.392 -12.665 -14.195 1.00 55.97 250 ARG A N 1
ATOM 1996 C CA . ARG A 1 250 ? -20.703 -12.110 -14.585 1.00 55.97 250 ARG A CA 1
ATOM 1997 C C . ARG A 1 250 ? -20.948 -10.706 -14.033 1.00 55.97 250 ARG A C 1
ATOM 1999 O O . ARG A 1 250 ? -21.649 -9.933 -14.678 1.00 55.97 250 ARG A O 1
ATOM 2006 N N . PHE A 1 251 ? -20.362 -10.375 -12.885 1.00 60.34 251 PHE A N 1
ATOM 2007 C CA . PHE A 1 251 ? -20.444 -9.042 -12.298 1.00 60.34 251 PHE A CA 1
ATOM 2008 C C . PHE A 1 251 ? -19.301 -8.158 -12.810 1.00 60.34 251 PHE A C 1
ATOM 2010 O O . PHE A 1 251 ? -18.145 -8.581 -12.869 1.00 60.34 251 PHE A O 1
ATOM 2017 N N . ARG A 1 252 ? -19.653 -6.936 -13.215 1.00 68.19 252 ARG A N 1
ATOM 2018 C CA . ARG A 1 252 ? -18.730 -5.844 -13.536 1.00 68.19 252 ARG A CA 1
ATOM 2019 C C . ARG A 1 252 ? -19.179 -4.627 -12.739 1.00 68.19 252 ARG A C 1
ATOM 2021 O O . ARG A 1 252 ? -20.083 -3.908 -13.165 1.00 68.19 252 ARG A O 1
ATOM 2028 N N . GLY A 1 253 ? -18.562 -4.441 -11.592 1.00 76.44 253 GLY A N 1
ATOM 2029 C CA . GLY A 1 253 ? -18.782 -3.326 -10.690 1.00 76.44 253 GLY A CA 1
ATOM 2030 C C . GLY A 1 253 ? -17.636 -3.264 -9.695 1.00 76.44 253 GLY A C 1
ATOM 2031 O O . GLY A 1 253 ? -16.729 -4.099 -9.753 1.00 76.44 253 GLY A O 1
ATOM 2032 N N . GLU A 1 254 ? -17.700 -2.280 -8.823 1.00 88.12 254 GLU A N 1
ATOM 2033 C CA . GLU A 1 254 ? -16.729 -2.058 -7.763 1.00 88.12 254 GLU A CA 1
ATOM 2034 C C . GLU A 1 254 ? -17.261 -2.656 -6.460 1.00 88.12 254 GLU A C 1
ATOM 2036 O O . GLU A 1 254 ? -18.473 -2.756 -6.246 1.00 88.12 254 GLU A O 1
ATOM 2041 N N . ILE A 1 255 ? -16.345 -3.092 -5.605 1.00 90.75 255 ILE A N 1
ATOM 2042 C CA . ILE A 1 255 ? -16.640 -3.309 -4.194 1.00 90.75 255 ILE A CA 1
ATOM 2043 C C . ILE A 1 255 ? -16.027 -2.121 -3.467 1.00 90.75 255 ILE A C 1
ATOM 2045 O O . ILE A 1 255 ? -14.843 -1.853 -3.671 1.00 90.75 255 ILE A O 1
ATOM 2049 N N . SER A 1 256 ? -16.821 -1.440 -2.647 1.00 93.69 256 SER A N 1
ATOM 2050 C CA . SER A 1 256 ? -16.346 -0.380 -1.762 1.00 93.69 256 SER A CA 1
ATOM 2051 C C . SER A 1 256 ? -16.566 -0.776 -0.311 1.00 93.69 256 SER A C 1
ATOM 2053 O O . SER A 1 256 ? -17.600 -1.367 0.009 1.00 93.69 256 SER A O 1
ATOM 2055 N N . VAL A 1 257 ? -15.635 -0.404 0.553 1.00 95.62 257 VAL A N 1
ATOM 2056 C CA . VAL A 1 257 ? -15.724 -0.572 2.003 1.00 95.62 257 VAL A CA 1
ATOM 2057 C C . VAL A 1 257 ? -15.815 0.811 2.634 1.00 95.62 257 VAL A C 1
ATOM 2059 O O . VAL A 1 257 ? -15.100 1.715 2.223 1.00 95.62 257 VAL A O 1
ATOM 2062 N N . THR A 1 258 ? -16.677 0.997 3.622 1.00 96.06 258 THR A N 1
ATOM 2063 C CA . THR A 1 258 ? -16.808 2.261 4.358 1.00 96.06 258 THR A CA 1
ATOM 2064 C C . THR A 1 258 ? -16.651 2.010 5.848 1.00 96.06 258 THR A C 1
ATOM 2066 O O . THR A 1 258 ? -16.988 0.936 6.339 1.00 96.06 258 THR A O 1
ATOM 2069 N N . TYR A 1 259 ? -16.125 2.998 6.573 1.00 97.62 259 TYR A N 1
ATOM 2070 C CA . TYR A 1 259 ? -16.057 2.987 8.034 1.00 97.62 259 TYR A CA 1
ATOM 2071 C C . TYR A 1 259 ? -17.059 4.015 8.568 1.00 97.62 259 TYR A C 1
ATOM 2073 O O . TYR A 1 259 ? -16.690 5.187 8.648 1.00 97.62 259 TYR A O 1
ATOM 2081 N N . PRO A 1 260 ? -18.297 3.628 8.938 1.00 96.94 260 PRO A N 1
ATOM 2082 C CA . PRO A 1 260 ? -19.373 4.581 9.233 1.00 96.94 260 PRO A CA 1
ATOM 2083 C C . PRO A 1 260 ? -18.966 5.678 10.217 1.00 96.94 260 PRO A C 1
ATOM 2085 O O . PRO A 1 260 ? -19.078 6.855 9.907 1.00 96.94 260 PRO A O 1
ATOM 2088 N N . ARG A 1 261 ? -18.340 5.308 11.340 1.00 96.69 261 ARG A N 1
ATOM 2089 C CA . ARG A 1 261 ? -17.882 6.271 12.360 1.00 96.69 261 ARG A CA 1
ATOM 2090 C C . ARG A 1 261 ? -16.791 7.225 11.881 1.00 96.69 261 ARG A C 1
ATOM 2092 O O . ARG A 1 261 ? -16.650 8.317 12.416 1.00 96.69 261 ARG A O 1
ATOM 2099 N N . ARG A 1 262 ? -15.965 6.796 10.922 1.00 96.38 262 ARG A N 1
ATOM 2100 C CA . ARG A 1 262 ? -14.961 7.670 10.306 1.00 96.38 262 ARG A CA 1
ATOM 2101 C C . ARG A 1 262 ? -15.643 8.667 9.378 1.00 96.38 262 ARG A C 1
ATOM 2103 O O . ARG A 1 262 ? -15.263 9.828 9.400 1.00 96.38 262 ARG A O 1
ATOM 2110 N N . GLU A 1 263 ? -16.598 8.209 8.573 1.00 96.12 263 GLU A N 1
ATOM 2111 C CA . GLU A 1 263 ? -17.344 9.083 7.663 1.00 96.12 263 GLU A CA 1
ATOM 2112 C C . GLU A 1 263 ? -18.189 10.095 8.448 1.00 96.12 263 GLU A C 1
ATOM 2114 O O . GLU A 1 263 ? -18.132 11.277 8.144 1.00 96.12 263 GLU A O 1
ATOM 2119 N N . GLU A 1 264 ? -18.849 9.672 9.531 1.00 96.56 264 GLU A N 1
ATOM 2120 C CA . GLU A 1 264 ? -19.551 10.572 10.460 1.00 96.56 264 GLU A CA 1
ATOM 2121 C C . GLU A 1 264 ? -18.617 11.650 11.025 1.00 96.56 264 GLU A C 1
ATOM 2123 O O . GLU A 1 264 ? -18.946 12.829 10.981 1.00 96.56 264 GLU A O 1
ATOM 2128 N N . ALA A 1 265 ? -17.426 11.265 11.500 1.00 96.31 265 ALA A N 1
ATOM 2129 C CA . ALA A 1 265 ? -16.448 12.225 12.006 1.00 96.31 265 ALA A CA 1
ATOM 2130 C C . ALA A 1 265 ? -15.952 13.192 10.919 1.00 96.31 265 ALA A C 1
ATOM 2132 O O . ALA A 1 265 ? -15.705 14.352 11.210 1.00 96.31 265 ALA A O 1
ATOM 2133 N N . LEU A 1 266 ? -15.807 12.735 9.671 1.00 95.31 266 LEU A N 1
ATOM 2134 C CA . LEU A 1 266 ? -15.428 13.600 8.551 1.00 95.31 266 LEU A CA 1
ATOM 2135 C C . LEU A 1 266 ? -16.532 14.581 8.158 1.00 95.31 266 LEU A C 1
ATOM 2137 O O . LEU A 1 266 ? -16.218 15.702 7.772 1.00 95.31 266 LEU A O 1
ATOM 2141 N N . ASP A 1 267 ? -17.795 14.167 8.243 1.00 95.25 267 ASP A N 1
ATOM 2142 C CA . ASP A 1 267 ? -18.951 15.017 7.949 1.00 95.25 267 ASP A CA 1
ATOM 2143 C C . ASP A 1 267 ? -19.152 16.124 9.007 1.00 95.25 267 ASP A C 1
ATOM 2145 O O . ASP A 1 267 ? -19.839 17.115 8.741 1.00 95.25 267 ASP A O 1
ATOM 2149 N N . GLU A 1 268 ? -18.569 15.966 10.201 1.00 94.38 268 GLU A N 1
ATOM 2150 C CA . GLU A 1 268 ? -18.617 16.940 11.302 1.00 94.38 268 GLU A CA 1
ATOM 2151 C C . GLU A 1 268 ? -17.523 18.031 11.240 1.00 94.38 268 GLU A C 1
ATOM 2153 O O . GLU A 1 268 ? -17.646 19.025 11.964 1.00 94.38 268 GLU A O 1
ATOM 2158 N N . LEU A 1 269 ? -16.500 17.879 10.381 1.00 91.50 269 LEU A N 1
ATOM 2159 C CA . LEU A 1 269 ? -15.383 18.826 10.181 1.00 91.50 269 LEU A CA 1
ATOM 2160 C C . LEU A 1 269 ? -15.704 19.928 9.154 1.00 91.50 269 LEU A C 1
ATOM 2162 O O . LEU A 1 269 ? -15.369 21.106 9.423 1.00 91.50 269 LEU A O 1
#

Organism: Halorubrum ezzemoulense (NCBI:txid337243)